Protein AF-A0A969MLU5-F1 (afdb_monomer_lite)

Sequence (235 aa):
MNKIYATLDLNKSVEEFKDNVTKILELTDVENWDGIKIKNKEEEIRNIALILAGQCIAILLYNLSHNKVAINTAKKNTQAWWRAKTKNHGYKNRQILTIGNVELNLTLPYVVERNTKKSKTSKVFNQGFCPFLRWLGMEEGVTPLVWSNIAKYGAISSSFDGARKTLIDWGINISLKRVERLTYCFGKIGISLRESKIFNLSIGNLLPGNTFKNQRVVIAVDGGRKQQILVKREC

Secondary structure (DSSP, 8-state):
-PPEEP---HHHHHHHHHHHHHHHH----GGG--HHHHHHHHHHHHHHHHHHHHHHHHHHHHHHHH-HHHHHHHHHHHGGG--TTEEEEEEEEEEEE-GGGEEEEEEEEEEEE--S----SS-----EE-HHHHHTT-TTSB-HHHHHHHHHHHHHSSSHHHHHHHHHHTT----HHHHHHHHHHHHHHHHHHHHHHHHHHHTT-S---GGGTT-EEEEEEETTTEEEEEEEPP-

Foldseek 3Di:
DDAAEQPLDLVVLVVVLCVQLVVLVDDDPVVPDDPVSVVVSVLSNLLSVQLSVQNVVLNVLQVLQPDPVSLVVLCVVCVVVADPQKDWDAWDWAWAAEWSNYIHIDTATKIFRDDPDPPVDDPPPGRMFGSNCVSQVRRLRYHPVLLVLLLVLCVPPPALVRSQVVSVSRNRHDDSVSSNVSNVVVVVVVVVVVVVVVVCVVVVNDDPDCPQPQWDWDWDDDPPDDTDTDTDHDD

Structure (mmCIF, N/CA/C/O backbone):
data_AF-A0A969MLU5-F1
#
_entry.id   AF-A0A969MLU5-F1
#
loop_
_atom_site.group_PDB
_atom_site.id
_atom_site.type_symbol
_atom_site.label_atom_id
_atom_site.label_alt_id
_atom_site.label_comp_id
_atom_site.label_asym_id
_atom_site.label_entity_id
_atom_site.label_seq_id
_atom_site.pdbx_PDB_ins_code
_atom_site.Cartn_x
_atom_site.Cartn_y
_atom_site.Cartn_z
_atom_site.occupancy
_atom_site.B_iso_or_equiv
_atom_site.auth_seq_id
_atom_site.auth_comp_id
_atom_site.auth_asym_id
_atom_site.auth_atom_id
_atom_site.pdbx_PDB_model_num
ATOM 1 N N . MET A 1 1 ? 0.244 -1.962 18.132 1.00 54.44 1 MET A N 1
ATOM 2 C CA . MET A 1 1 ? -0.881 -1.980 17.172 1.00 54.44 1 MET A CA 1
ATOM 3 C C . MET A 1 1 ? -0.790 -3.259 16.361 1.00 54.44 1 MET A C 1
ATOM 5 O O . MET A 1 1 ? 0.287 -3.547 15.845 1.00 54.44 1 MET A O 1
ATOM 9 N N . ASN A 1 2 ? -1.870 -4.035 16.316 1.00 68.81 2 ASN A N 1
ATOM 10 C CA . ASN A 1 2 ? -1.907 -5.318 15.617 1.00 68.81 2 ASN A CA 1
ATOM 11 C C . ASN A 1 2 ? -1.926 -5.116 14.098 1.00 68.81 2 ASN A C 1
ATOM 13 O O . ASN A 1 2 ? -2.399 -4.096 13.599 1.00 68.81 2 ASN A O 1
ATOM 17 N N . LYS A 1 3 ? -1.376 -6.085 13.365 1.00 82.19 3 LYS A N 1
ATOM 18 C CA . LYS A 1 3 ? -1.451 -6.112 11.902 1.00 82.19 3 LYS A CA 1
ATOM 19 C C . LYS A 1 3 ? -2.893 -6.358 11.472 1.00 82.19 3 LYS A C 1
ATOM 21 O O . LYS A 1 3 ? -3.527 -7.270 11.997 1.00 82.19 3 LYS A O 1
ATOM 26 N N . ILE A 1 4 ? -3.377 -5.572 10.515 1.00 92.94 4 ILE A N 1
ATOM 27 C CA . ILE A 1 4 ? -4.707 -5.741 9.928 1.00 92.94 4 ILE A CA 1
ATOM 28 C C . ILE A 1 4 ? -4.511 -6.428 8.584 1.00 92.94 4 ILE A C 1
ATOM 30 O O . ILE A 1 4 ? -3.832 -5.893 7.712 1.00 92.94 4 ILE A O 1
ATOM 34 N N . TYR A 1 5 ? -5.069 -7.621 8.421 1.00 95.50 5 TYR A N 1
ATOM 35 C CA . TYR A 1 5 ? -4.990 -8.350 7.159 1.00 95.50 5 TYR A CA 1
ATOM 36 C C . TYR A 1 5 ? -6.209 -8.054 6.289 1.00 95.50 5 TYR A C 1
ATOM 38 O O . TYR A 1 5 ? -7.304 -7.792 6.791 1.00 95.50 5 TYR A O 1
ATOM 46 N N . ALA A 1 6 ? -6.011 -8.091 4.974 1.00 95.56 6 ALA A N 1
ATOM 47 C CA . ALA A 1 6 ? -7.107 -7.964 4.029 1.00 95.56 6 ALA A CA 1
ATOM 48 C C . ALA A 1 6 ? -8.094 -9.134 4.191 1.00 95.56 6 ALA A C 1
ATOM 50 O O . ALA A 1 6 ? -7.686 -10.294 4.121 1.00 95.56 6 ALA A O 1
ATOM 51 N N . THR A 1 7 ? -9.377 -8.834 4.385 1.00 94.50 7 THR A N 1
ATOM 52 C CA . THR A 1 7 ? -10.445 -9.844 4.515 1.00 94.50 7 THR A CA 1
ATOM 53 C C . THR A 1 7 ? -10.879 -10.391 3.158 1.00 94.50 7 THR A C 1
ATOM 55 O O . THR A 1 7 ? -11.339 -11.525 3.075 1.00 94.50 7 THR A O 1
ATOM 58 N N . LEU A 1 8 ? -10.702 -9.589 2.099 1.00 95.25 8 LEU A N 1
ATOM 59 C CA . LEU A 1 8 ? -11.149 -9.860 0.728 1.00 95.25 8 LEU A CA 1
ATOM 60 C C . LEU A 1 8 ? -12.670 -10.049 0.583 1.00 95.25 8 LEU A C 1
ATOM 62 O O . LEU A 1 8 ? -13.132 -10.546 -0.440 1.00 95.25 8 LEU A O 1
ATOM 66 N N . ASP A 1 9 ? -13.437 -9.592 1.573 1.00 96.06 9 ASP A N 1
ATOM 67 C CA . ASP A 1 9 ? -14.896 -9.616 1.586 1.00 96.06 9 ASP A CA 1
ATOM 68 C C . ASP A 1 9 ? -15.416 -8.210 1.903 1.00 96.06 9 ASP A C 1
ATOM 70 O O . ASP A 1 9 ? -15.177 -7.659 2.986 1.00 96.06 9 ASP A O 1
ATOM 74 N N . LEU A 1 10 ? -16.095 -7.607 0.925 1.00 95.88 10 LEU A N 1
ATOM 75 C CA . LEU A 1 10 ? -16.615 -6.250 1.055 1.00 95.88 10 LEU A CA 1
ATOM 76 C C . LEU A 1 10 ? -17.746 -6.178 2.082 1.00 95.88 10 LEU A C 1
ATOM 78 O O . LEU A 1 10 ? -17.768 -5.237 2.869 1.00 95.88 10 LEU A O 1
ATOM 82 N N . ASN A 1 11 ? -18.654 -7.155 2.096 1.00 97.06 11 ASN A N 1
ATOM 83 C CA . ASN A 1 11 ? -19.813 -7.134 2.986 1.00 97.06 11 ASN A CA 1
ATOM 84 C C . ASN A 1 11 ? -19.352 -7.231 4.433 1.00 97.06 11 ASN A C 1
ATOM 86 O O . ASN A 1 11 ? -19.694 -6.371 5.240 1.00 97.06 11 ASN A O 1
ATOM 90 N N . LYS A 1 12 ? -18.455 -8.182 4.711 1.00 96.12 12 LYS A N 1
ATOM 91 C CA . LYS A 1 12 ? -17.838 -8.318 6.030 1.00 96.12 12 LYS A CA 1
ATOM 92 C C . LYS A 1 12 ? -17.105 -7.046 6.458 1.00 96.12 12 LYS A C 1
ATOM 94 O O . LYS A 1 12 ? -17.253 -6.599 7.588 1.00 96.12 12 LYS A O 1
ATOM 99 N N . SER A 1 13 ? -16.339 -6.430 5.556 1.00 96.06 13 SER A N 1
ATOM 100 C CA . SER A 1 13 ? -15.609 -5.191 5.870 1.00 96.06 13 SER A CA 1
ATOM 101 C C . SER A 1 13 ? -16.550 -4.018 6.169 1.00 96.06 13 SER A C 1
ATOM 103 O O . SER A 1 13 ? -16.251 -3.185 7.022 1.00 96.06 13 SER A O 1
ATOM 105 N N . VAL A 1 14 ? -17.687 -3.940 5.471 1.00 97.31 14 VAL A N 1
ATOM 106 C CA . VAL A 1 14 ? -18.719 -2.919 5.699 1.00 97.31 14 VAL A CA 1
ATOM 107 C C . VAL A 1 14 ? -19.471 -3.173 7.006 1.00 97.31 14 VAL A C 1
ATOM 109 O O . VAL A 1 14 ? -19.758 -2.215 7.719 1.00 97.31 14 VAL A O 1
ATOM 112 N N . GLU A 1 15 ? -19.774 -4.426 7.337 1.00 97.06 15 GLU A N 1
ATOM 113 C CA . GLU A 1 15 ? -20.364 -4.808 8.626 1.00 97.06 15 GLU A CA 1
ATOM 114 C C . GLU A 1 15 ? -19.424 -4.458 9.784 1.00 97.06 15 GLU A C 1
ATOM 116 O O . GLU A 1 15 ? -19.815 -3.708 10.673 1.00 97.06 15 GLU A O 1
ATOM 121 N N . GLU A 1 16 ? -18.149 -4.857 9.714 1.00 95.19 16 GLU A N 1
ATOM 122 C CA . GLU A 1 16 ? -17.139 -4.495 10.718 1.00 95.19 16 GLU A CA 1
ATOM 123 C C . GLU A 1 16 ? -16.987 -2.971 10.861 1.00 95.19 16 GLU A C 1
ATOM 125 O O . GLU A 1 16 ? -16.833 -2.452 11.969 1.00 95.19 16 GLU A O 1
ATOM 130 N N . PHE A 1 17 ? -17.038 -2.225 9.754 1.00 96.38 17 PHE A N 1
ATOM 131 C CA . PHE A 1 17 ? -17.036 -0.763 9.790 1.00 96.38 17 PHE A CA 1
ATOM 132 C C . PHE A 1 17 ? -18.262 -0.217 10.532 1.00 96.38 17 PHE A C 1
ATOM 134 O O . PHE A 1 17 ? -18.106 0.608 11.434 1.00 96.38 17 PHE A O 1
ATOM 141 N N . LYS A 1 18 ? -19.468 -0.681 10.180 1.00 96.81 18 LYS A N 1
ATOM 142 C CA . LYS A 1 18 ? -20.723 -0.249 10.812 1.00 96.81 18 LYS A CA 1
ATOM 143 C C . LYS A 1 18 ? -20.719 -0.539 12.307 1.00 96.81 18 LYS A C 1
ATOM 145 O O . LYS A 1 18 ? -21.040 0.357 13.084 1.00 96.81 18 LYS A 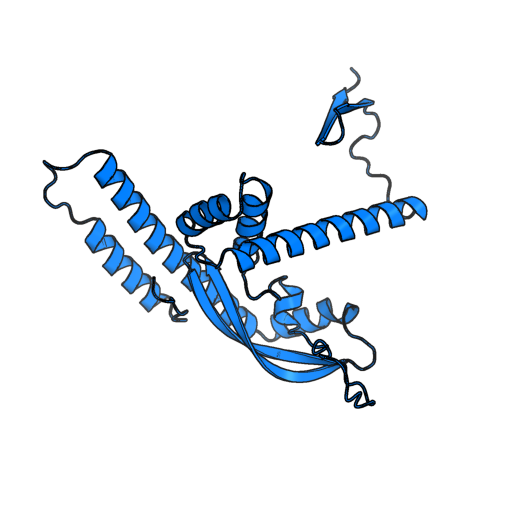O 1
ATOM 150 N N . ASP A 1 19 ? -20.303 -1.733 12.710 1.00 96.00 19 ASP A N 1
ATOM 151 C CA . ASP A 1 19 ? -20.266 -2.135 14.115 1.00 96.00 19 ASP A CA 1
ATOM 152 C C . ASP A 1 19 ? -19.295 -1.273 14.927 1.00 96.00 19 ASP A C 1
ATOM 154 O O . ASP A 1 19 ? -19.613 -0.837 16.034 1.00 96.00 19 ASP A O 1
ATOM 158 N N . ASN A 1 20 ? -18.110 -0.990 14.379 1.00 95.38 20 ASN A N 1
ATOM 159 C CA . ASN A 1 20 ? -17.101 -0.189 15.071 1.00 95.38 20 ASN A CA 1
ATOM 160 C C . ASN A 1 20 ? -17.480 1.295 15.140 1.00 95.38 20 ASN A C 1
ATOM 162 O O . ASN A 1 20 ? -17.290 1.925 16.178 1.00 95.38 20 ASN A O 1
ATOM 166 N N . VAL A 1 21 ? -18.032 1.859 14.061 1.00 94.81 21 VAL A N 1
ATOM 167 C CA . VAL A 1 21 ? -18.444 3.269 14.039 1.00 94.81 21 VAL A CA 1
ATOM 168 C C . VAL A 1 21 ? -19.670 3.501 14.914 1.00 94.81 21 VAL A C 1
ATOM 170 O O . VAL A 1 21 ? -19.688 4.484 15.648 1.00 94.81 21 VAL A O 1
ATOM 173 N N . THR A 1 22 ? -20.658 2.599 14.905 1.00 94.75 22 THR A N 1
ATOM 174 C CA . THR A 1 22 ? -21.861 2.729 15.750 1.00 94.75 22 THR A CA 1
ATOM 175 C C . THR A 1 22 ? -21.485 2.869 17.226 1.00 94.75 22 THR A C 1
ATOM 177 O O . THR A 1 22 ? -21.953 3.799 17.874 1.00 94.75 22 THR A O 1
ATOM 180 N N . LYS A 1 23 ? -20.541 2.055 17.719 1.00 93.81 23 LYS A N 1
ATOM 181 C CA . LYS A 1 23 ? -20.026 2.145 19.099 1.00 93.81 23 LYS A CA 1
ATOM 182 C C . LYS A 1 23 ? -19.403 3.503 19.430 1.00 93.81 23 LYS A C 1
ATOM 184 O O . LYS A 1 23 ? -19.505 3.974 20.555 1.00 93.81 23 LYS A O 1
ATOM 189 N N . ILE A 1 24 ? -18.741 4.147 18.469 1.00 92.88 24 ILE A N 1
ATOM 190 C CA . ILE A 1 24 ? -18.132 5.470 18.685 1.00 92.88 24 ILE A CA 1
ATOM 191 C C . ILE A 1 24 ? -19.182 6.579 18.626 1.00 92.88 24 ILE A C 1
ATOM 193 O O . ILE A 1 24 ? -19.042 7.595 19.310 1.00 92.88 24 ILE A O 1
ATOM 197 N N . LEU A 1 25 ? -20.226 6.399 17.819 1.00 92.31 25 LEU A N 1
ATOM 198 C CA . LEU A 1 25 ? -21.329 7.349 17.701 1.00 92.31 25 LEU A CA 1
ATOM 199 C C . LEU A 1 25 ? -22.288 7.309 18.898 1.00 92.31 25 LEU A C 1
ATOM 201 O O . LEU A 1 25 ? -23.069 8.243 19.063 1.00 92.31 25 LEU A O 1
ATOM 205 N N . GLU A 1 26 ? -22.214 6.286 19.752 1.00 90.69 26 GLU A N 1
ATOM 206 C CA . GLU A 1 26 ? -22.952 6.255 21.012 1.00 90.69 26 GLU A CA 1
ATOM 207 C C . GLU A 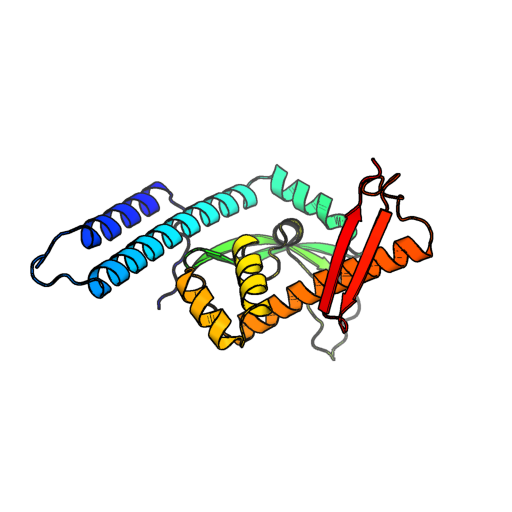1 26 ? -22.588 7.461 21.895 1.00 90.69 26 GLU A C 1
ATOM 209 O O . GLU A 1 26 ? -21.418 7.776 22.164 1.00 90.69 26 GLU A O 1
ATOM 214 N N . LEU A 1 27 ? -23.634 8.167 22.325 1.00 88.75 27 LEU A N 1
ATOM 215 C CA . LEU A 1 27 ? -23.542 9.371 23.137 1.00 88.75 27 LEU A CA 1
ATOM 216 C C . LEU A 1 27 ? -23.665 8.984 24.611 1.00 88.75 27 LEU A C 1
ATOM 218 O O . LEU A 1 27 ? -24.766 8.851 25.138 1.00 88.75 27 LEU A O 1
ATOM 222 N N . THR A 1 28 ? -22.527 8.803 25.274 1.00 85.81 28 THR A N 1
ATOM 223 C CA . THR A 1 28 ? -22.448 8.574 26.722 1.00 85.81 28 THR A CA 1
ATOM 224 C C . THR A 1 28 ? -21.752 9.743 27.418 1.00 85.81 28 THR A C 1
ATOM 226 O O . THR A 1 28 ? -20.796 10.334 26.891 1.00 85.81 28 THR A O 1
ATOM 229 N N . ASP A 1 29 ? -22.265 10.104 28.598 1.00 83.88 29 ASP A N 1
ATOM 230 C CA . ASP A 1 29 ? -21.747 11.163 29.475 1.00 83.88 29 ASP A CA 1
ATOM 231 C C . ASP A 1 29 ? -21.486 12.488 28.745 1.00 83.88 29 ASP A C 1
ATOM 233 O O . ASP A 1 29 ? -20.387 13.046 28.824 1.00 83.88 29 ASP A O 1
ATOM 237 N N . VAL A 1 30 ? -22.481 12.961 27.981 1.00 88.62 30 VAL A N 1
ATOM 238 C CA . VAL A 1 30 ? -22.386 14.165 27.129 1.00 88.62 30 VAL A CA 1
ATOM 239 C C . VAL A 1 30 ? -22.020 15.416 27.931 1.00 88.62 30 VAL A C 1
ATOM 241 O O . VAL A 1 30 ? -21.293 16.271 27.438 1.00 88.62 30 VAL A O 1
ATOM 244 N N . GLU A 1 31 ? -22.434 15.486 29.194 1.00 90.62 31 GLU A N 1
ATOM 245 C CA . GLU A 1 31 ? -22.114 16.588 30.111 1.00 90.62 31 GLU A CA 1
ATOM 246 C C . GLU A 1 31 ? -20.602 16.755 30.355 1.00 90.62 31 GLU A C 1
ATOM 248 O O . GLU A 1 31 ? -20.136 17.859 30.614 1.00 90.62 31 GLU A O 1
ATOM 253 N N . ASN A 1 32 ? -19.821 15.679 30.197 1.00 88.75 32 ASN A N 1
ATOM 254 C CA . ASN A 1 32 ? -18.364 15.669 30.361 1.00 88.75 32 ASN A CA 1
ATOM 255 C C . ASN A 1 32 ? -17.613 15.804 29.026 1.00 88.75 32 ASN A C 1
ATOM 257 O O . ASN A 1 32 ? -16.451 15.401 28.917 1.00 88.75 32 ASN A O 1
ATOM 261 N N . TRP A 1 33 ? -18.280 16.249 27.961 1.00 91.69 33 TRP A N 1
ATOM 262 C CA . TRP A 1 33 ? -17.635 16.423 26.664 1.00 91.69 33 TRP A CA 1
ATOM 263 C C . TRP A 1 33 ? -16.891 17.753 26.594 1.00 91.69 33 TRP A C 1
ATOM 265 O O . TRP A 1 33 ? -17.409 18.805 26.953 1.00 91.69 33 TRP A O 1
ATOM 275 N N . ASP A 1 34 ? -15.679 17.697 26.056 1.00 92.56 34 ASP A N 1
ATOM 276 C CA . ASP A 1 34 ? -14.868 18.854 25.713 1.00 92.56 34 ASP A CA 1
ATOM 277 C C . ASP A 1 34 ? -14.341 18.727 24.272 1.00 92.56 34 ASP A C 1
ATOM 279 O O . ASP A 1 34 ? -14.561 17.727 23.574 1.00 92.56 34 ASP A O 1
ATOM 283 N N . GLY A 1 35 ? -13.626 19.752 23.801 1.00 94.00 35 GLY A N 1
ATOM 284 C CA . GLY A 1 35 ? -13.044 19.739 22.457 1.00 94.00 35 GLY A CA 1
ATOM 285 C C . GLY A 1 35 ? -12.031 18.606 22.239 1.00 94.00 35 GLY A C 1
ATOM 286 O O . GLY A 1 35 ? -11.881 18.125 21.117 1.00 94.00 35 GLY A O 1
ATOM 287 N N . ILE A 1 36 ? -11.364 18.139 23.300 1.00 93.25 36 ILE A N 1
ATOM 288 C CA . ILE A 1 36 ? -10.393 17.040 23.229 1.00 93.25 36 ILE A CA 1
ATOM 289 C C . ILE A 1 36 ? -11.120 15.714 22.985 1.00 93.25 36 ILE A C 1
ATOM 291 O O . ILE A 1 36 ? -10.708 14.936 22.124 1.00 93.25 36 ILE A O 1
ATOM 295 N N . LYS A 1 37 ? -12.229 15.467 23.687 1.00 92.62 37 LYS A N 1
ATOM 296 C CA . LYS A 1 37 ? -13.052 14.264 23.528 1.00 92.62 37 LYS A CA 1
ATOM 297 C C . LYS A 1 37 ? -13.653 14.181 22.125 1.00 92.62 37 LYS A C 1
ATOM 299 O O . LYS A 1 37 ? -13.628 13.105 21.528 1.00 92.62 37 LYS A O 1
ATOM 304 N N . ILE A 1 38 ? -14.120 15.305 21.571 1.00 93.69 38 ILE A N 1
ATOM 305 C CA . ILE A 1 38 ? -14.584 15.374 20.174 1.00 93.69 38 ILE A CA 1
ATOM 306 C C . ILE A 1 38 ? -13.452 15.042 19.206 1.00 93.69 38 ILE A C 1
ATOM 308 O O . ILE A 1 38 ? -13.606 14.138 18.388 1.00 93.69 38 ILE A O 1
ATOM 312 N N . LYS A 1 39 ? -12.297 15.704 19.340 1.00 94.25 39 LYS A N 1
ATOM 313 C CA . LYS A 1 39 ? -11.127 15.445 18.493 1.00 94.25 39 LYS A CA 1
ATOM 314 C C . LYS A 1 39 ? -10.733 13.961 18.502 1.00 94.25 39 LYS A C 1
ATOM 316 O O . LYS A 1 39 ? -10.488 13.384 17.447 1.00 94.25 39 LYS A O 1
ATOM 321 N N . ASN A 1 40 ? -10.698 13.326 19.674 1.00 92.88 40 ASN A N 1
ATOM 322 C CA . ASN A 1 40 ? -10.361 11.904 19.783 1.00 92.88 40 ASN A CA 1
ATOM 323 C C . ASN A 1 40 ? -11.387 11.022 19.050 1.00 92.88 40 ASN A C 1
ATOM 325 O O . ASN A 1 40 ? -10.999 10.119 18.310 1.00 92.88 40 ASN A O 1
ATOM 329 N N . LYS A 1 41 ? -12.690 11.318 19.176 1.00 93.50 41 LYS A N 1
ATOM 330 C CA . LYS A 1 41 ? -13.738 10.618 18.412 1.00 93.50 41 LYS A CA 1
ATOM 331 C C . LYS A 1 41 ? -13.583 10.826 16.900 1.00 93.50 41 LYS A C 1
ATOM 333 O O . LYS A 1 41 ? -13.706 9.861 16.148 1.00 93.50 41 LYS A O 1
ATOM 338 N N . GLU A 1 42 ? -13.279 12.042 16.440 1.00 94.19 42 GLU A N 1
ATOM 339 C CA . GLU A 1 42 ? -13.006 12.325 15.020 1.00 94.19 42 GLU A CA 1
ATOM 340 C C . GLU A 1 42 ? -11.826 11.493 14.494 1.00 94.19 42 GLU A C 1
ATOM 342 O O . GLU A 1 42 ? -11.904 10.906 13.410 1.00 94.19 42 GLU A O 1
ATOM 347 N N . GLU A 1 43 ? -10.742 11.401 15.269 1.00 94.19 43 GLU A N 1
ATOM 348 C CA . GLU A 1 43 ? -9.571 10.592 14.930 1.00 94.19 43 GLU A CA 1
ATO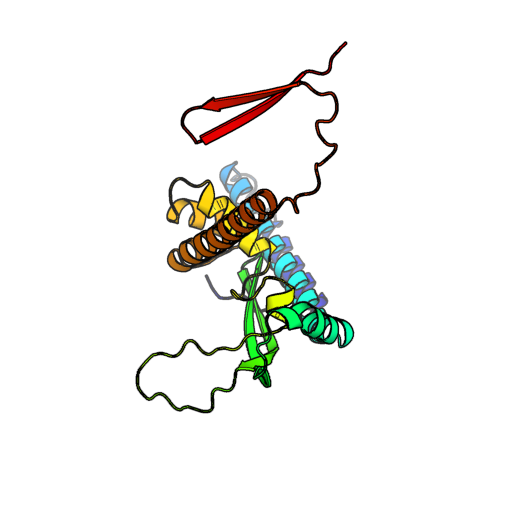M 349 C C . GLU A 1 43 ? -9.901 9.095 14.861 1.00 94.19 43 GLU A C 1
ATOM 351 O O . GLU A 1 43 ? -9.477 8.422 13.917 1.00 94.19 43 GLU A O 1
ATOM 356 N N . GLU A 1 44 ? -10.687 8.569 15.802 1.00 94.00 44 GLU A N 1
ATOM 357 C CA . GLU A 1 44 ? -11.122 7.168 15.802 1.00 94.00 44 GLU A CA 1
ATOM 358 C C . GLU A 1 44 ? -12.025 6.834 14.607 1.00 94.00 44 GLU A C 1
ATOM 360 O O . GLU A 1 44 ? -11.758 5.862 13.891 1.00 94.00 44 GLU A O 1
ATOM 365 N N . ILE A 1 45 ? -13.034 7.669 14.326 1.00 95.44 45 ILE A N 1
ATOM 366 C CA . ILE A 1 45 ? -13.921 7.514 13.160 1.00 95.44 45 ILE A CA 1
ATOM 367 C C . ILE A 1 45 ? -13.093 7.501 11.875 1.00 95.44 45 ILE A C 1
ATOM 369 O O . ILE A 1 45 ? -13.249 6.620 11.023 1.00 95.44 45 ILE A O 1
ATOM 373 N N . ARG A 1 46 ? -12.168 8.455 11.742 1.00 95.50 46 ARG A N 1
ATOM 374 C CA . ARG A 1 46 ? -11.276 8.551 10.587 1.00 95.50 46 ARG A CA 1
ATOM 375 C C . ARG A 1 46 ? -10.398 7.308 10.453 1.00 95.50 46 ARG A C 1
ATOM 377 O O . ARG A 1 46 ? -10.254 6.798 9.344 1.00 95.50 46 ARG A O 1
ATOM 384 N N . ASN A 1 47 ? -9.836 6.792 11.546 1.00 94.44 47 ASN A N 1
ATOM 385 C CA . ASN A 1 47 ? -9.017 5.578 11.525 1.00 94.44 47 ASN A CA 1
ATOM 386 C C . ASN A 1 47 ? -9.813 4.361 11.034 1.00 94.44 47 ASN A C 1
ATOM 388 O O . ASN A 1 47 ? -9.323 3.617 10.183 1.00 94.44 47 ASN A O 1
ATOM 392 N N . ILE A 1 48 ? -11.053 4.192 11.495 1.00 95.75 48 ILE A N 1
ATOM 393 C CA . ILE A 1 48 ? -11.931 3.102 11.046 1.00 95.75 48 ILE A CA 1
ATOM 394 C C . ILE A 1 48 ? -12.303 3.256 9.565 1.00 95.75 48 ILE A C 1
ATOM 396 O O . ILE A 1 48 ? -12.246 2.286 8.806 1.00 95.75 48 ILE A O 1
ATOM 400 N N . ALA A 1 49 ? -12.591 4.479 9.112 1.00 96.50 49 ALA A N 1
ATOM 401 C CA . ALA A 1 49 ? -12.850 4.756 7.700 1.00 96.50 49 ALA A CA 1
ATOM 402 C C . ALA A 1 49 ? -11.635 4.452 6.807 1.00 96.50 49 ALA A C 1
ATOM 404 O O . ALA A 1 49 ? -11.784 3.891 5.719 1.00 96.50 49 ALA A O 1
ATOM 405 N N . LEU A 1 50 ? -10.419 4.766 7.267 1.00 96.56 50 LEU A N 1
ATOM 406 C CA . LEU A 1 50 ? -9.191 4.437 6.541 1.00 96.56 50 LEU A CA 1
ATOM 407 C C . LEU A 1 50 ? -8.967 2.924 6.439 1.00 96.56 50 LEU A C 1
ATOM 409 O O . LEU A 1 50 ? -8.499 2.467 5.397 1.00 96.56 50 LEU A O 1
ATOM 413 N N . ILE A 1 51 ? -9.314 2.147 7.472 1.00 96.75 51 ILE A N 1
ATOM 414 C CA . ILE A 1 51 ? -9.257 0.676 7.420 1.00 96.75 51 ILE A CA 1
ATOM 415 C C . ILE A 1 51 ? -10.200 0.153 6.333 1.00 96.75 51 ILE A C 1
ATOM 417 O O . ILE A 1 51 ? -9.762 -0.621 5.482 1.00 96.75 51 ILE A O 1
ATOM 421 N N . LEU A 1 52 ? -11.457 0.616 6.296 1.00 97.56 52 LEU A N 1
ATOM 422 C CA . LEU A 1 52 ? -12.411 0.229 5.249 1.00 97.56 52 LEU A CA 1
ATOM 423 C C . LEU A 1 52 ? -11.894 0.600 3.850 1.00 97.56 52 LEU A C 1
ATOM 425 O O . LEU A 1 52 ? -11.923 -0.226 2.938 1.00 97.56 52 LEU A O 1
ATOM 429 N N . ALA A 1 53 ? -11.353 1.810 3.679 1.00 97.25 53 ALA A N 1
ATOM 430 C CA . ALA A 1 53 ? -10.737 2.222 2.419 1.00 97.25 53 ALA A CA 1
ATOM 431 C C . ALA A 1 53 ? -9.572 1.294 2.017 1.00 97.25 53 ALA A C 1
ATOM 433 O O . ALA A 1 53 ? -9.458 0.910 0.850 1.00 97.25 53 ALA A O 1
ATOM 434 N N . GLY A 1 54 ? -8.742 0.886 2.982 1.00 97.38 54 GLY A N 1
ATOM 435 C CA . GLY A 1 54 ? -7.688 -0.112 2.803 1.00 97.38 54 GLY A CA 1
ATOM 436 C C . GLY A 1 54 ? -8.217 -1.464 2.328 1.00 97.38 54 GLY A C 1
ATOM 437 O O . GLY A 1 54 ? -7.689 -2.020 1.363 1.00 97.38 54 GLY A O 1
ATOM 438 N N . GLN A 1 55 ? -9.301 -1.961 2.934 1.00 98.00 55 GLN A N 1
ATOM 439 C CA . GLN A 1 55 ? -9.967 -3.204 2.522 1.00 98.00 55 GLN A CA 1
ATOM 440 C C . GLN A 1 55 ? -10.502 -3.118 1.085 1.00 98.00 55 GLN A C 1
ATOM 442 O O . GLN A 1 55 ? -10.240 -4.008 0.275 1.00 98.00 55 GLN A O 1
ATOM 447 N N . CYS A 1 56 ? -11.162 -2.015 0.716 1.00 98.19 56 CYS A N 1
ATOM 448 C CA . CYS A 1 56 ? -11.648 -1.790 -0.650 1.00 98.19 56 CYS A CA 1
ATOM 449 C C . CYS A 1 56 ? -10.508 -1.797 -1.680 1.00 98.19 56 CYS A C 1
ATOM 451 O O . CYS A 1 56 ? -10.608 -2.437 -2.729 1.00 98.19 56 CYS A O 1
ATOM 453 N N . ILE A 1 57 ? -9.393 -1.123 -1.375 1.00 97.75 57 ILE A N 1
ATOM 454 C CA . ILE A 1 57 ? -8.198 -1.130 -2.231 1.00 97.75 57 ILE A CA 1
ATOM 455 C C . ILE A 1 57 ? -7.610 -2.542 -2.314 1.00 97.75 57 ILE A C 1
ATOM 457 O O . ILE A 1 57 ? -7.191 -2.969 -3.391 1.00 97.75 57 ILE A O 1
ATOM 461 N N . ALA A 1 58 ? -7.590 -3.285 -1.208 1.00 97.88 58 ALA A N 1
ATOM 462 C CA . ALA A 1 58 ? -7.083 -4.647 -1.189 1.00 97.88 58 ALA A CA 1
ATOM 463 C C . ALA A 1 58 ? -7.915 -5.583 -2.084 1.00 97.88 58 ALA A C 1
ATOM 465 O O . ALA A 1 58 ? -7.338 -6.334 -2.872 1.00 97.88 58 ALA A O 1
ATOM 466 N N . ILE A 1 59 ? -9.247 -5.477 -2.038 1.00 98.12 59 ILE A N 1
ATOM 467 C CA . ILE A 1 59 ? -10.171 -6.209 -2.919 1.00 98.12 59 ILE A CA 1
ATOM 468 C C . ILE A 1 59 ? -9.942 -5.826 -4.385 1.00 98.12 59 ILE A C 1
ATOM 470 O O . ILE A 1 59 ? -9.805 -6.704 -5.239 1.00 98.12 59 ILE A O 1
ATOM 474 N N . LEU A 1 60 ? -9.829 -4.528 -4.688 1.00 97.81 60 LEU A N 1
ATOM 475 C CA . LEU A 1 60 ? -9.527 -4.051 -6.040 1.00 97.81 60 LEU A CA 1
ATOM 476 C C . LEU A 1 60 ? -8.224 -4.665 -6.571 1.00 97.81 60 LEU A C 1
ATOM 478 O O . LEU A 1 60 ? -8.194 -5.189 -7.685 1.00 97.81 60 LEU A O 1
ATOM 482 N N . LEU A 1 61 ? -7.152 -4.627 -5.777 1.00 97.75 61 LEU A N 1
ATOM 483 C CA . LEU A 1 61 ? -5.854 -5.185 -6.154 1.00 97.75 61 LEU A CA 1
ATOM 484 C C . LEU A 1 61 ? -5.897 -6.705 -6.304 1.00 97.75 61 LEU A C 1
ATOM 486 O O . LEU A 1 61 ? -5.280 -7.243 -7.226 1.00 97.75 61 LEU A O 1
ATOM 490 N N . TYR A 1 62 ? -6.635 -7.393 -5.435 1.00 97.75 62 TYR A N 1
ATOM 491 C CA . TYR A 1 62 ? -6.849 -8.830 -5.532 1.00 97.75 62 TYR A CA 1
ATOM 492 C C . TYR A 1 62 ? -7.553 -9.192 -6.843 1.00 97.75 62 TYR A C 1
ATOM 494 O O . TYR A 1 62 ? -7.023 -9.998 -7.613 1.00 97.75 62 TYR A O 1
ATOM 502 N N . ASN A 1 63 ? -8.661 -8.523 -7.166 1.00 97.06 63 ASN A N 1
ATOM 503 C CA . ASN A 1 63 ? -9.398 -8.727 -8.414 1.00 97.06 63 ASN A CA 1
ATOM 504 C C . ASN A 1 63 ? -8.531 -8.415 -9.639 1.00 97.06 63 ASN A C 1
ATOM 506 O O . ASN A 1 63 ? -8.488 -9.189 -10.597 1.00 97.06 63 ASN A O 1
ATOM 510 N N . LEU A 1 64 ? -7.770 -7.319 -9.589 1.00 96.94 64 LEU A N 1
ATOM 511 C CA . LEU A 1 64 ? -6.852 -6.934 -10.658 1.00 96.94 64 LEU A CA 1
ATOM 512 C C . LEU A 1 64 ? -5.737 -7.974 -10.853 1.00 96.94 64 LEU A C 1
ATOM 514 O O . LEU A 1 64 ? -5.350 -8.249 -11.986 1.00 96.94 64 LEU A O 1
ATOM 518 N N . SER A 1 65 ? -5.245 -8.591 -9.776 1.00 96.12 65 SER A N 1
ATOM 519 C CA . SER A 1 65 ? -4.206 -9.627 -9.850 1.00 96.12 65 SER A CA 1
ATOM 520 C C . SER A 1 65 ? -4.690 -10.960 -10.432 1.00 96.12 65 SER A C 1
ATOM 522 O O . SER A 1 65 ? -3.893 -11.691 -11.019 1.00 96.12 65 SER A O 1
ATOM 524 N N . HIS A 1 66 ? -5.989 -11.256 -10.333 1.00 95.38 66 HIS A N 1
ATOM 525 C CA . HIS A 1 66 ? -6.607 -12.444 -10.936 1.00 95.38 66 HIS A CA 1
ATOM 526 C C . HIS A 1 66 ? -7.115 -12.186 -12.361 1.00 95.38 66 HIS A C 1
ATOM 528 O O . HIS A 1 66 ? -7.412 -13.120 -13.109 1.00 95.38 66 HIS A O 1
ATOM 534 N N . ASN A 1 67 ? -7.177 -10.922 -12.783 1.00 97.31 67 ASN A N 1
ATOM 535 C CA . ASN A 1 67 ? -7.599 -10.557 -14.122 1.00 97.31 67 ASN A CA 1
ATOM 536 C C . ASN A 1 67 ? -6.501 -10.872 -15.160 1.00 97.31 67 ASN A C 1
ATOM 538 O O . ASN A 1 67 ? -5.417 -10.282 -15.166 1.00 97.31 67 ASN A O 1
ATOM 542 N N . LYS A 1 68 ? -6.801 -11.783 -16.098 1.00 95.75 68 LYS A N 1
ATOM 543 C CA . LYS A 1 68 ? -5.860 -12.212 -17.151 1.00 95.75 68 LYS A CA 1
ATOM 544 C C . LYS A 1 68 ? -5.380 -11.056 -18.034 1.00 95.75 68 LYS A C 1
ATOM 546 O O . LYS A 1 68 ? -4.206 -11.027 -18.401 1.00 95.75 68 LYS A O 1
ATOM 551 N N . VAL A 1 69 ? -6.261 -10.107 -18.364 1.00 97.38 69 VAL A N 1
ATOM 552 C CA . VAL A 1 69 ? -5.914 -8.933 -19.180 1.00 97.38 69 VAL A CA 1
ATOM 553 C C . VAL A 1 69 ? -4.910 -8.067 -18.429 1.00 97.38 69 VAL A C 1
ATOM 555 O O . VAL A 1 69 ? -3.867 -7.738 -18.984 1.00 97.38 69 VAL A O 1
ATOM 558 N N . ALA A 1 70 ? -5.157 -7.778 -17.151 1.00 96.25 70 ALA A N 1
ATOM 559 C CA . ALA A 1 70 ? -4.235 -7.001 -16.325 1.00 96.25 70 ALA A CA 1
ATOM 560 C C . ALA A 1 70 ? -2.859 -7.677 -16.199 1.00 96.25 70 ALA A C 1
ATOM 562 O O . ALA A 1 70 ? -1.831 -7.023 -16.376 1.00 96.25 70 ALA A O 1
ATOM 563 N N . ILE A 1 71 ? -2.814 -8.994 -15.973 1.00 95.44 71 ILE A N 1
ATOM 564 C CA . ILE A 1 71 ? -1.553 -9.749 -15.898 1.00 95.44 71 ILE A CA 1
ATOM 565 C C . ILE A 1 71 ? -0.789 -9.725 -17.230 1.00 95.44 71 ILE A C 1
ATOM 567 O O . ILE A 1 71 ? 0.435 -9.560 -17.236 1.00 95.44 71 ILE A O 1
ATOM 571 N N . ASN A 1 72 ? -1.481 -9.861 -18.361 1.00 95.06 72 ASN A N 1
ATOM 572 C CA . ASN A 1 72 ? -0.856 -9.796 -19.682 1.00 95.06 72 ASN A CA 1
ATOM 573 C C . ASN A 1 72 ? -0.354 -8.385 -20.007 1.00 95.06 72 ASN A C 1
ATOM 575 O O . ASN A 1 72 ? 0.778 -8.235 -20.469 1.00 95.06 72 ASN A O 1
ATOM 579 N N . THR A 1 73 ? -1.140 -7.356 -19.692 1.00 96.69 73 THR A N 1
ATOM 580 C CA . THR A 1 73 ? -0.739 -5.949 -19.809 1.00 96.69 73 THR A CA 1
ATOM 581 C C . THR A 1 73 ? 0.489 -5.658 -18.955 1.00 96.69 73 THR A C 1
ATOM 583 O O . THR A 1 73 ? 1.445 -5.064 -19.448 1.00 96.69 73 THR A O 1
ATOM 586 N N . ALA A 1 74 ? 0.530 -6.150 -17.715 1.00 95.88 74 ALA A N 1
ATOM 587 C CA . ALA A 1 74 ? 1.690 -6.002 -16.847 1.00 95.88 74 ALA A CA 1
ATOM 588 C C . ALA A 1 74 ? 2.945 -6.661 -17.434 1.00 95.88 74 ALA A C 1
ATOM 590 O O . ALA A 1 74 ? 4.029 -6.080 -17.397 1.00 95.88 74 ALA A O 1
ATOM 591 N N . LYS A 1 75 ? 2.824 -7.862 -18.017 1.00 93.94 75 LYS A N 1
ATOM 592 C CA . LYS A 1 75 ? 3.943 -8.512 -18.715 1.00 93.94 75 LYS A CA 1
ATOM 593 C C . LYS A 1 75 ? 4.406 -7.679 -19.907 1.00 93.94 75 LYS A C 1
ATOM 595 O O . LYS A 1 75 ? 5.591 -7.383 -19.977 1.00 93.94 75 LYS A O 1
ATOM 600 N N . LYS A 1 76 ? 3.489 -7.259 -20.786 1.00 94.56 76 LYS A N 1
ATOM 601 C CA . LYS A 1 76 ? 3.792 -6.453 -21.981 1.00 94.56 76 LYS A CA 1
ATOM 602 C C . LYS A 1 76 ? 4.489 -5.145 -21.615 1.00 94.56 76 LYS A C 1
ATOM 604 O O . LYS A 1 76 ? 5.589 -4.886 -22.086 1.00 94.56 76 LYS A O 1
ATOM 609 N N . ASN A 1 77 ? 3.890 -4.369 -20.715 1.00 94.00 77 ASN A N 1
ATOM 610 C CA . ASN A 1 77 ? 4.431 -3.079 -20.297 1.00 94.00 77 ASN A CA 1
ATOM 611 C C . ASN A 1 77 ? 5.761 -3.217 -19.570 1.00 94.00 77 ASN A C 1
ATOM 613 O O . ASN A 1 77 ? 6.516 -2.254 -19.531 1.00 94.00 77 ASN A O 1
ATOM 617 N N . THR A 1 78 ? 6.061 -4.399 -19.017 1.00 93.25 78 THR A N 1
ATOM 618 C CA . THR A 1 78 ? 7.336 -4.622 -18.349 1.00 93.25 78 THR A CA 1
ATOM 619 C C . THR A 1 78 ? 8.440 -5.201 -19.209 1.00 93.25 78 THR A C 1
ATOM 621 O O . THR A 1 78 ? 9.566 -5.239 -18.725 1.00 93.25 78 THR A O 1
ATOM 624 N N . GLN A 1 79 ? 8.179 -5.571 -20.467 1.00 87.88 79 GLN A N 1
ATOM 625 C CA . GLN A 1 79 ? 9.167 -6.205 -21.351 1.00 87.88 79 GLN A CA 1
ATOM 626 C C . GLN A 1 79 ? 10.461 -5.399 -21.507 1.00 87.88 79 GLN A C 1
ATOM 628 O O . GLN A 1 79 ? 11.529 -5.996 -21.569 1.00 87.88 79 GLN A O 1
ATOM 633 N N . ALA A 1 80 ? 10.397 -4.065 -21.486 1.00 87.06 80 ALA A N 1
ATOM 634 C CA . ALA A 1 80 ? 11.585 -3.208 -21.562 1.00 87.06 80 ALA A CA 1
ATOM 635 C C . ALA A 1 80 ? 12.580 -3.423 -20.400 1.00 87.06 80 ALA A C 1
ATOM 637 O O . ALA A 1 80 ? 13.768 -3.152 -20.542 1.00 87.06 80 ALA A O 1
ATOM 638 N N . TRP A 1 81 ? 12.117 -3.935 -19.253 1.00 85.06 81 TRP A N 1
ATOM 639 C CA . TRP A 1 81 ? 12.973 -4.293 -18.114 1.00 85.06 81 TRP A CA 1
ATOM 640 C C . TRP A 1 81 ? 13.434 -5.757 -18.138 1.00 85.06 81 TRP A C 1
ATOM 642 O O . TRP A 1 81 ? 14.153 -6.184 -17.233 1.00 85.06 81 TRP A O 1
ATOM 652 N N . TRP A 1 82 ? 13.012 -6.547 -19.128 1.00 86.25 82 TRP A N 1
ATOM 653 C CA . TRP A 1 82 ? 13.417 -7.942 -19.264 1.00 86.25 82 TRP A CA 1
ATOM 654 C C . TRP A 1 82 ? 14.738 -7.977 -20.020 1.00 86.25 82 TRP A C 1
ATOM 656 O O . TRP A 1 82 ? 14.897 -7.371 -21.076 1.00 86.25 82 TRP A O 1
ATOM 666 N N . ARG A 1 83 ? 15.702 -8.717 -19.482 1.00 83.25 83 ARG A N 1
ATOM 667 C CA . ARG A 1 83 ? 16.946 -9.015 -20.190 1.00 83.25 83 ARG A CA 1
ATOM 668 C C . ARG A 1 83 ? 16.726 -10.236 -21.078 1.00 83.25 83 ARG A C 1
ATOM 670 O O . ARG A 1 83 ? 15.808 -11.020 -20.847 1.00 83.25 83 ARG A O 1
ATOM 677 N N . ALA A 1 84 ? 17.612 -10.456 -22.049 1.00 79.88 84 ALA A N 1
ATOM 678 C CA . ALA A 1 84 ? 17.494 -11.563 -23.009 1.00 79.88 84 ALA A CA 1
ATOM 679 C C . ALA A 1 84 ? 17.338 -12.954 -22.351 1.00 79.88 84 ALA A C 1
ATOM 681 O O . ALA A 1 84 ? 16.748 -13.861 -22.930 1.00 79.88 84 ALA A O 1
ATOM 682 N N . LYS A 1 85 ? 17.850 -13.133 -21.123 1.00 81.94 85 LYS A N 1
ATOM 683 C CA . LYS A 1 85 ? 17.775 -14.388 -20.353 1.00 81.94 85 LYS A CA 1
ATOM 684 C C . LYS A 1 85 ? 16.714 -14.384 -19.246 1.00 81.94 85 LYS A C 1
ATOM 686 O O . LYS A 1 85 ? 16.674 -15.316 -18.438 1.00 81.94 85 LYS A O 1
ATOM 691 N N . THR A 1 86 ? 15.867 -13.359 -19.174 1.00 84.69 86 THR A N 1
ATOM 692 C CA . THR A 1 86 ? 14.757 -13.302 -18.219 1.00 84.69 86 THR A CA 1
ATOM 693 C C . THR A 1 86 ? 13.684 -14.308 -18.619 1.00 84.69 86 THR A C 1
ATOM 695 O O . THR A 1 86 ? 13.189 -14.301 -19.743 1.00 84.69 86 THR A O 1
ATOM 698 N N . LYS A 1 87 ? 13.326 -15.201 -17.694 1.00 84.81 87 LYS A N 1
ATOM 699 C CA . LYS A 1 87 ? 12.293 -16.222 -17.901 1.00 84.81 87 LYS A CA 1
ATOM 700 C C . LYS A 1 87 ? 11.298 -16.221 -16.747 1.00 84.81 87 LYS A C 1
ATOM 702 O O . LYS A 1 87 ? 11.624 -15.820 -15.628 1.00 84.81 87 LYS A O 1
ATOM 707 N N . ASN A 1 88 ? 10.095 -16.723 -17.018 1.00 86.50 88 ASN A N 1
ATOM 708 C CA . ASN A 1 88 ? 9.107 -16.992 -15.977 1.00 86.50 88 ASN A CA 1
ATOM 709 C C . ASN A 1 88 ? 9.680 -17.992 -14.960 1.00 86.50 88 ASN A C 1
ATOM 711 O O . ASN A 1 88 ? 10.278 -19.006 -15.327 1.00 86.50 88 ASN A O 1
ATOM 715 N N . HIS A 1 89 ? 9.479 -17.702 -13.681 1.00 88.81 89 HIS A N 1
ATOM 716 C CA . HIS A 1 89 ? 9.937 -18.499 -12.551 1.00 88.81 89 HIS A CA 1
ATOM 717 C C . HIS A 1 89 ? 8.789 -18.731 -11.560 1.00 88.81 89 HIS A C 1
ATOM 719 O O . HIS A 1 89 ? 8.904 -18.466 -10.367 1.00 88.81 89 HIS A O 1
ATOM 725 N N . GLY A 1 90 ? 7.660 -19.206 -12.090 1.00 90.44 90 GLY A N 1
ATOM 726 C CA . GLY A 1 90 ? 6.477 -19.535 -11.301 1.00 90.44 90 GLY A CA 1
ATOM 727 C C . GLY A 1 90 ? 5.832 -18.315 -10.647 1.00 90.44 90 GLY A C 1
ATOM 728 O O . GLY A 1 90 ? 5.732 -17.245 -11.256 1.00 90.44 90 GLY A O 1
ATOM 729 N N . TYR A 1 91 ? 5.381 -18.506 -9.409 1.00 93.00 91 TYR A N 1
ATOM 730 C CA . TYR A 1 91 ? 4.671 -17.512 -8.615 1.00 93.00 91 TYR A CA 1
ATOM 731 C C . TYR A 1 91 ? 5.424 -17.207 -7.323 1.00 93.00 91 TYR A C 1
ATOM 733 O O . TYR A 1 91 ? 6.173 -18.037 -6.809 1.00 93.00 91 TYR A O 1
ATOM 741 N N . LYS A 1 92 ? 5.222 -16.003 -6.791 1.00 93.38 92 LYS A N 1
ATOM 742 C CA . LYS A 1 92 ? 5.823 -15.564 -5.538 1.00 93.38 92 LYS A CA 1
ATOM 743 C C . LYS A 1 92 ? 4.822 -14.786 -4.704 1.00 93.38 92 LYS A C 1
ATOM 745 O O . LYS A 1 92 ? 4.153 -13.889 -5.216 1.00 93.38 92 LYS A O 1
ATOM 750 N N . ASN A 1 93 ? 4.793 -15.092 -3.412 1.00 94.69 93 ASN A N 1
ATOM 751 C CA . ASN A 1 93 ? 3.959 -14.378 -2.456 1.00 94.69 93 ASN A CA 1
ATOM 752 C C . ASN A 1 93 ? 4.577 -13.012 -2.152 1.00 94.69 93 ASN A C 1
ATOM 754 O O . ASN A 1 93 ? 5.788 -12.882 -1.918 1.00 94.69 93 ASN A O 1
ATOM 758 N N . ARG A 1 94 ? 3.740 -11.981 -2.191 1.00 95.19 94 ARG A N 1
ATOM 759 C CA . ARG A 1 94 ? 4.109 -10.586 -1.981 1.00 95.19 94 ARG A CA 1
ATOM 760 C C . ARG A 1 94 ? 3.117 -9.933 -1.044 1.00 95.19 94 ARG A C 1
ATOM 762 O O . ARG A 1 94 ? 1.921 -9.962 -1.299 1.00 95.19 94 ARG A O 1
ATOM 769 N N . GLN A 1 95 ? 3.652 -9.321 0.002 1.00 96.25 95 GLN A N 1
ATOM 770 C CA . GLN A 1 95 ? 2.884 -8.501 0.918 1.00 96.25 95 GLN A CA 1
ATOM 771 C C . GLN A 1 95 ? 2.881 -7.050 0.435 1.00 96.25 95 GLN A C 1
ATOM 773 O O . GLN A 1 95 ? 3.929 -6.511 0.067 1.00 96.25 95 GLN A O 1
ATOM 778 N N . ILE A 1 96 ? 1.705 -6.433 0.441 1.00 97.25 96 ILE A N 1
ATOM 779 C CA . ILE A 1 96 ? 1.464 -5.071 -0.024 1.00 97.25 96 ILE A CA 1
ATOM 780 C C . ILE A 1 96 ? 0.703 -4.328 1.067 1.00 97.25 96 ILE A C 1
ATOM 782 O O . ILE A 1 96 ? -0.350 -4.778 1.509 1.00 97.25 96 ILE A O 1
ATOM 786 N N . LEU A 1 97 ? 1.236 -3.186 1.489 1.00 97.50 97 LEU A N 1
ATOM 787 C CA . LEU A 1 97 ? 0.592 -2.310 2.459 1.00 97.50 97 LEU A CA 1
ATOM 788 C C . LEU A 1 97 ? -0.278 -1.266 1.749 1.00 97.50 97 LEU A C 1
ATOM 790 O O . LEU A 1 97 ? 0.192 -0.535 0.866 1.00 97.50 97 LEU A O 1
ATOM 794 N N . THR A 1 98 ? -1.534 -1.184 2.167 1.00 96.81 98 THR A N 1
ATOM 795 C CA . THR A 1 98 ? -2.503 -0.178 1.722 1.00 96.81 98 THR A CA 1
ATOM 796 C C . THR A 1 98 ? -2.738 0.869 2.826 1.00 96.81 98 THR A C 1
ATOM 798 O O . THR A 1 98 ? -2.087 0.839 3.873 1.00 96.81 98 THR A O 1
ATOM 801 N N . ILE A 1 99 ? -3.609 1.848 2.567 1.00 95.44 99 ILE A N 1
ATOM 802 C CA . ILE A 1 99 ? -4.025 2.834 3.575 1.00 95.44 99 ILE A CA 1
ATOM 803 C C . ILE A 1 99 ? -4.783 2.142 4.726 1.00 95.44 99 ILE A C 1
ATOM 805 O O . ILE A 1 99 ? -5.265 1.025 4.559 1.00 95.44 99 ILE A O 1
ATOM 809 N N . GLY A 1 100 ? -4.856 2.764 5.906 1.00 94.94 100 GLY A N 1
ATOM 810 C CA . GLY A 1 100 ? -5.493 2.138 7.074 1.00 94.94 100 GLY A CA 1
ATOM 811 C C . GLY A 1 100 ? -4.725 0.925 7.608 1.00 94.94 100 GLY A C 1
ATOM 812 O O . GLY A 1 100 ? -5.281 0.090 8.311 1.00 94.94 100 GLY A O 1
ATOM 813 N N . ASN A 1 101 ? -3.442 0.818 7.258 1.00 95.88 101 ASN A N 1
ATOM 814 C CA . ASN A 1 101 ? -2.526 -0.229 7.686 1.00 95.88 101 ASN A CA 1
ATOM 815 C C . ASN A 1 101 ? -2.982 -1.660 7.331 1.00 95.88 101 ASN A C 1
ATOM 817 O O . ASN A 1 101 ? -2.616 -2.614 8.020 1.00 95.88 101 ASN A O 1
ATOM 821 N N . VAL A 1 102 ? -3.767 -1.810 6.255 1.00 96.94 102 VAL A N 1
ATOM 822 C CA . VAL A 1 102 ? -4.251 -3.111 5.775 1.00 96.94 102 VAL A CA 1
ATOM 823 C C . VAL A 1 102 ? -3.186 -3.777 4.897 1.00 96.94 102 VAL A C 1
ATOM 825 O O . VAL A 1 102 ? -2.773 -3.231 3.866 1.00 96.94 102 VAL A O 1
ATOM 828 N N . GLU A 1 103 ? -2.743 -4.965 5.308 1.00 96.88 103 GLU A N 1
ATOM 829 C CA . GLU A 1 103 ? -1.775 -5.817 4.618 1.00 96.88 103 GLU A CA 1
ATOM 830 C C . GLU A 1 103 ? -2.490 -6.828 3.706 1.00 96.88 103 GLU A C 1
ATOM 832 O O . GLU A 1 103 ? -3.235 -7.699 4.158 1.00 96.88 103 GLU A O 1
ATOM 837 N N . LEU A 1 104 ? -2.205 -6.753 2.408 1.00 97.00 104 LEU A N 1
ATOM 838 C CA . LEU A 1 104 ? -2.675 -7.690 1.392 1.00 97.00 104 LEU A CA 1
ATOM 839 C C . LEU A 1 104 ? -1.543 -8.637 0.986 1.00 97.00 104 LEU A C 1
ATOM 841 O O . LEU A 1 104 ? -0.464 -8.187 0.598 1.00 97.00 104 LEU A O 1
ATOM 845 N N . ASN A 1 105 ? -1.802 -9.943 0.996 1.00 97.06 105 ASN A N 1
ATOM 846 C CA . ASN A 1 105 ? -0.888 -10.944 0.450 1.00 97.06 105 ASN A CA 1
ATOM 847 C C . ASN A 1 105 ? -1.377 -11.401 -0.928 1.00 97.06 105 ASN A C 1
ATOM 849 O O . ASN A 1 105 ? -2.476 -11.932 -1.050 1.00 97.06 105 ASN A O 1
ATOM 853 N N . LEU A 1 106 ? -0.549 -11.220 -1.959 1.00 96.31 106 LEU A N 1
ATOM 854 C CA . LEU A 1 106 ? -0.828 -11.671 -3.323 1.00 96.31 106 LEU A CA 1
ATOM 855 C C . LEU A 1 106 ? 0.182 -12.716 -3.784 1.00 96.31 106 LEU A C 1
ATOM 857 O O . LEU A 1 106 ? 1.391 -12.552 -3.604 1.00 96.31 106 LEU A O 1
ATOM 861 N N . THR A 1 107 ? -0.312 -13.742 -4.468 1.00 96.00 107 THR A N 1
ATOM 862 C CA . THR A 1 107 ? 0.501 -14.744 -5.162 1.00 96.00 107 THR A CA 1
ATOM 863 C C . THR A 1 107 ? 0.628 -14.337 -6.625 1.00 96.00 107 THR A C 1
ATOM 865 O O . THR A 1 107 ? -0.310 -14.482 -7.402 1.00 96.00 107 THR A O 1
ATOM 868 N N . LEU A 1 108 ? 1.778 -13.782 -7.014 1.00 95.44 108 LEU A N 1
ATOM 869 C CA . LEU A 1 108 ? 1.940 -13.128 -8.318 1.00 95.44 108 LEU A CA 1
ATOM 870 C C . LEU A 1 108 ? 2.957 -13.845 -9.205 1.00 95.44 108 LEU A C 1
ATOM 872 O O . LEU A 1 108 ? 3.963 -14.333 -8.683 1.00 95.44 108 LEU A O 1
ATOM 876 N N . PRO A 1 109 ? 2.771 -13.846 -10.541 1.00 94.06 109 PRO A N 1
ATOM 877 C CA . PRO A 1 109 ? 3.794 -14.311 -11.466 1.00 94.06 109 PRO A CA 1
ATOM 878 C C . PRO A 1 109 ? 5.129 -13.611 -11.210 1.00 94.06 109 PRO A C 1
ATOM 880 O O . PRO A 1 109 ? 5.190 -12.394 -11.001 1.00 94.06 109 PRO A O 1
ATOM 883 N N . TYR A 1 110 ? 6.205 -14.386 -11.241 1.00 93.75 110 TYR A N 1
ATOM 884 C CA . TYR A 1 110 ? 7.552 -13.917 -10.957 1.00 93.75 110 TYR A CA 1
ATOM 885 C C . TYR A 1 110 ? 8.474 -14.255 -12.123 1.00 93.75 110 TYR A C 1
ATOM 887 O O . TYR A 1 110 ? 8.398 -15.344 -12.693 1.00 93.75 110 TYR A O 1
ATOM 895 N N . VAL A 1 111 ? 9.340 -13.317 -12.493 1.00 91.88 111 VAL A N 1
ATOM 896 C CA . VAL A 1 111 ? 10.332 -13.503 -13.557 1.00 91.88 111 VAL A CA 1
ATOM 897 C C . VAL A 1 111 ? 11.724 -13.354 -12.978 1.00 91.88 111 VAL A C 1
ATOM 899 O O . VAL A 1 111 ? 11.921 -12.560 -12.063 1.00 91.88 111 VAL A O 1
ATOM 902 N N . VAL A 1 112 ? 12.681 -14.131 -13.480 1.00 89.31 112 VAL A N 1
ATOM 903 C CA . VAL A 1 112 ? 14.076 -14.126 -13.018 1.00 89.31 112 VAL A CA 1
ATOM 904 C C . VAL A 1 112 ? 15.009 -14.194 -14.216 1.00 89.31 112 VAL A C 1
ATOM 906 O O . VAL A 1 112 ? 14.778 -14.958 -15.155 1.00 89.31 112 VAL A O 1
ATOM 909 N N . GLU A 1 113 ? 16.088 -13.423 -14.174 1.00 83.81 113 GLU A N 1
ATOM 910 C CA . GLU A 1 113 ? 17.228 -13.606 -15.062 1.00 83.81 113 GLU A CA 1
ATOM 911 C C . GLU A 1 113 ? 18.051 -14.824 -14.625 1.00 83.81 113 GLU A C 1
ATOM 913 O O . GLU A 1 113 ? 18.605 -14.868 -13.525 1.00 83.81 113 GLU A O 1
ATOM 918 N N . ARG A 1 114 ? 18.129 -15.846 -15.484 1.00 69.50 114 ARG A N 1
ATOM 919 C CA . ARG A 1 114 ? 18.968 -17.020 -15.217 1.00 69.50 114 ARG A CA 1
ATOM 920 C C . ARG A 1 114 ? 20.380 -16.782 -15.740 1.00 69.50 114 ARG A C 1
ATOM 922 O O . ARG A 1 114 ? 20.614 -16.844 -16.947 1.00 69.50 114 ARG A O 1
ATOM 929 N N . ASN A 1 115 ? 21.329 -16.601 -14.826 1.00 63.28 115 ASN A N 1
ATOM 930 C CA . ASN A 1 115 ? 22.752 -16.674 -15.145 1.00 63.28 115 ASN A CA 1
ATOM 931 C C . ASN A 1 115 ? 23.252 -18.118 -15.028 1.00 63.28 115 ASN A C 1
ATOM 933 O O . ASN A 1 115 ? 23.005 -18.800 -14.038 1.00 63.28 115 ASN A O 1
ATOM 937 N N . THR A 1 116 ? 23.968 -18.585 -16.051 1.00 54.16 116 THR A N 1
ATOM 938 C CA . THR A 1 116 ? 24.534 -19.944 -16.126 1.00 54.16 116 THR A CA 1
ATOM 939 C C . THR A 1 116 ? 25.774 -20.133 -15.248 1.00 54.16 116 THR A C 1
ATOM 941 O O . THR A 1 116 ? 26.178 -21.266 -15.002 1.00 54.16 116 THR A O 1
ATOM 944 N N . LYS A 1 117 ? 26.378 -19.053 -14.734 1.00 51.88 117 LYS A N 1
ATOM 945 C CA . LYS A 1 117 ? 27.570 -19.112 -13.877 1.00 51.88 117 LYS A CA 1
ATOM 946 C C . LYS A 1 117 ? 27.175 -19.029 -12.398 1.00 51.88 117 LYS A C 1
ATOM 948 O O . LYS A 1 117 ? 26.780 -17.972 -11.917 1.00 51.88 117 LYS A O 1
ATOM 953 N N . LYS A 1 118 ? 27.311 -20.146 -11.671 1.00 47.41 118 LYS A N 1
ATOM 954 C CA . LYS A 1 118 ? 27.275 -20.197 -10.197 1.00 47.41 118 LYS A CA 1
ATOM 955 C C . LYS A 1 118 ? 28.500 -19.450 -9.641 1.00 47.41 118 LYS A C 1
ATOM 957 O O . LYS A 1 118 ? 29.527 -20.075 -9.397 1.00 47.41 118 LYS A O 1
ATOM 962 N N . SER A 1 119 ? 28.435 -18.132 -9.445 1.00 46.91 119 SER A N 1
ATOM 963 C CA . SER A 1 119 ? 29.476 -17.435 -8.674 1.00 46.91 119 SER A CA 1
ATOM 964 C C . SER A 1 119 ? 29.210 -17.639 -7.182 1.00 46.91 119 SER A C 1
ATOM 966 O O . SER A 1 119 ? 28.223 -17.136 -6.649 1.00 46.91 119 SER A O 1
ATOM 968 N N . LYS A 1 120 ? 30.084 -18.400 -6.517 1.00 46.38 120 LYS A N 1
ATOM 969 C CA . LYS A 1 120 ? 29.991 -18.791 -5.100 1.00 46.38 120 LYS A CA 1
ATOM 970 C C . LYS A 1 120 ? 30.257 -17.660 -4.090 1.00 46.38 120 LYS A C 1
ATOM 972 O O . LYS A 1 120 ? 30.228 -17.918 -2.895 1.00 46.38 120 LYS A O 1
ATOM 977 N N . THR A 1 121 ? 30.485 -16.421 -4.513 1.00 42.91 121 THR A N 1
ATOM 978 C CA . THR A 1 121 ? 30.968 -15.359 -3.614 1.00 42.91 121 THR A CA 1
ATOM 979 C C . THR A 1 121 ? 30.424 -13.989 -4.009 1.00 42.91 121 THR A C 1
ATOM 981 O O . THR A 1 121 ? 31.081 -13.176 -4.643 1.00 42.91 121 THR A O 1
ATOM 984 N N . SER A 1 122 ? 29.164 -13.740 -3.676 1.00 40.56 122 SER A N 1
ATOM 985 C CA . SER A 1 122 ? 28.603 -12.424 -3.336 1.00 40.56 122 SER A CA 1
ATOM 986 C C . SER A 1 122 ? 27.107 -12.621 -3.130 1.00 40.56 122 SER A C 1
ATOM 988 O O . SER A 1 122 ? 26.500 -13.524 -3.703 1.00 40.56 122 SER A O 1
ATOM 990 N N . LYS A 1 123 ? 26.495 -11.811 -2.273 1.00 40.66 123 LYS A N 1
ATOM 991 C CA . LYS A 1 123 ? 25.046 -11.768 -2.056 1.00 40.66 123 LYS A CA 1
ATOM 992 C C . LYS A 1 123 ? 24.405 -11.251 -3.355 1.00 40.66 123 LYS A C 1
ATOM 994 O O . LYS A 1 123 ? 24.127 -10.063 -3.480 1.00 40.66 123 LYS A O 1
ATOM 999 N N . VAL A 1 124 ? 24.279 -12.112 -4.368 1.00 43.81 124 VAL A N 1
ATOM 1000 C CA . VAL A 1 124 ? 23.729 -11.754 -5.678 1.00 43.81 124 VAL A CA 1
ATOM 1001 C C . VAL A 1 124 ? 22.300 -11.298 -5.425 1.00 43.81 124 VAL A C 1
ATOM 1003 O O . VAL A 1 124 ? 21.449 -12.096 -5.036 1.00 43.81 124 VAL A O 1
ATOM 1006 N N . PHE A 1 125 ? 22.050 -9.996 -5.575 1.00 40.94 125 PHE A N 1
ATOM 1007 C CA . PHE A 1 125 ? 20.706 -9.436 -5.595 1.00 40.94 125 PHE A CA 1
ATOM 1008 C C . PHE A 1 125 ? 19.893 -10.255 -6.596 1.00 40.94 125 PHE A C 1
ATOM 1010 O O . PHE A 1 125 ? 20.131 -10.174 -7.797 1.00 40.94 125 PHE A O 1
ATOM 1017 N N . ASN A 1 126 ? 18.999 -11.100 -6.084 1.00 48.12 126 ASN A N 1
ATOM 1018 C CA . ASN A 1 126 ? 18.108 -11.954 -6.856 1.00 48.12 126 ASN A CA 1
ATOM 1019 C C . ASN A 1 126 ? 17.472 -11.140 -7.996 1.00 48.12 126 ASN A C 1
ATOM 1021 O O . ASN A 1 126 ? 16.591 -10.320 -7.745 1.00 48.12 126 ASN A O 1
ATOM 1025 N N . GLN A 1 127 ? 17.939 -11.362 -9.231 1.00 69.25 127 GLN A N 1
ATOM 1026 C CA . GLN A 1 127 ? 17.607 -10.612 -10.451 1.00 69.25 127 GLN A CA 1
ATOM 1027 C C . GLN A 1 127 ? 16.213 -10.977 -10.975 1.00 69.25 127 GLN A C 1
ATOM 1029 O O . GLN A 1 127 ? 16.048 -11.448 -12.100 1.00 69.25 127 GLN A O 1
ATOM 1034 N N . GLY A 1 128 ? 15.195 -10.834 -10.133 1.00 85.25 128 GLY A N 1
ATOM 1035 C CA . GLY A 1 128 ? 13.824 -11.108 -10.512 1.00 85.25 128 GLY A CA 1
ATOM 1036 C C . GLY A 1 128 ? 12.835 -10.139 -9.899 1.00 85.25 128 GLY A C 1
ATOM 1037 O O . GLY A 1 128 ? 13.070 -9.565 -8.838 1.00 85.25 128 GLY A O 1
ATOM 1038 N N . PHE A 1 129 ? 11.705 -9.970 -10.571 1.00 92.00 129 PHE A N 1
ATOM 1039 C CA . PHE A 1 129 ? 10.642 -9.073 -10.142 1.00 92.00 129 PHE A CA 1
ATOM 1040 C C . PHE A 1 129 ? 9.271 -9.654 -10.484 1.00 92.00 129 PHE A C 1
ATOM 1042 O O . PHE A 1 129 ? 9.146 -10.627 -11.228 1.00 92.00 129 PHE A O 1
ATOM 1049 N N . CYS A 1 130 ? 8.228 -9.080 -9.888 1.00 94.75 130 CYS A N 1
ATOM 1050 C CA . CYS A 1 130 ? 6.844 -9.396 -10.225 1.00 94.75 130 CYS A CA 1
ATOM 1051 C C . CYS A 1 130 ? 6.368 -8.373 -11.266 1.00 94.75 130 CYS A C 1
ATOM 1053 O O . CYS A 1 130 ? 6.217 -7.207 -10.893 1.00 94.75 130 CYS A O 1
ATOM 1055 N N . PRO A 1 131 ? 6.106 -8.762 -12.533 1.00 95.56 131 PRO A N 1
ATOM 1056 C CA . PRO A 1 131 ? 5.655 -7.835 -13.574 1.00 95.56 131 PRO A CA 1
ATOM 1057 C C . PRO A 1 131 ? 4.460 -6.978 -13.153 1.00 95.56 131 PRO A C 1
ATOM 1059 O O . PRO A 1 131 ? 4.453 -5.775 -13.382 1.00 95.56 131 PRO A O 1
ATOM 1062 N N . PHE A 1 132 ? 3.490 -7.583 -12.463 1.00 96.81 132 PHE A N 1
ATOM 1063 C CA . PHE A 1 132 ? 2.304 -6.898 -11.948 1.00 96.81 132 PHE A CA 1
ATOM 1064 C C . PHE A 1 132 ? 2.642 -5.736 -11.004 1.00 96.81 132 PHE A C 1
ATOM 1066 O O . PHE A 1 132 ? 2.159 -4.624 -11.195 1.00 96.81 132 PHE A O 1
ATOM 1073 N N . LEU A 1 133 ? 3.524 -5.964 -10.024 1.00 96.25 133 LEU A N 1
ATOM 1074 C CA . LEU A 1 133 ? 3.930 -4.916 -9.084 1.00 96.25 133 LEU A CA 1
ATOM 1075 C C . LEU A 1 133 ? 4.793 -3.855 -9.754 1.00 96.25 133 LEU A C 1
ATOM 1077 O O . LEU A 1 133 ? 4.640 -2.680 -9.447 1.00 96.25 133 LEU A O 1
ATOM 1081 N N . ARG A 1 134 ? 5.673 -4.252 -10.679 1.00 94.88 134 ARG A N 1
ATOM 1082 C CA . ARG A 1 134 ? 6.517 -3.307 -11.416 1.00 94.88 134 ARG A CA 1
ATOM 1083 C C . ARG A 1 134 ? 5.698 -2.369 -12.283 1.00 94.88 134 ARG A C 1
ATOM 1085 O O . ARG A 1 134 ? 5.921 -1.166 -12.248 1.00 94.88 134 ARG A O 1
ATOM 1092 N N . TRP A 1 135 ? 4.730 -2.917 -13.012 1.00 95.69 135 TRP A N 1
ATOM 1093 C CA . TRP A 1 135 ? 3.829 -2.142 -13.857 1.00 95.69 135 TRP A CA 1
ATOM 1094 C C . TRP A 1 135 ? 3.058 -1.081 -13.063 1.00 95.69 135 TRP A C 1
ATOM 1096 O O . TRP A 1 135 ? 2.927 0.047 -13.525 1.00 95.69 135 TRP A O 1
ATOM 1106 N N . LEU A 1 136 ? 2.602 -1.423 -11.856 1.00 95.75 136 LEU A N 1
ATOM 1107 C CA . LEU A 1 136 ? 1.832 -0.522 -10.996 1.00 95.75 136 LEU A CA 1
ATOM 1108 C C . LEU A 1 136 ? 2.697 0.344 -10.063 1.00 95.75 136 LEU A C 1
ATOM 1110 O O . LEU A 1 136 ? 2.153 1.099 -9.263 1.00 95.75 136 LEU A O 1
ATOM 1114 N N . GLY A 1 137 ? 4.028 0.229 -10.118 1.00 93.50 137 GLY A N 1
ATOM 1115 C CA . GLY A 1 137 ? 4.927 0.979 -9.234 1.00 93.50 137 GLY A CA 1
ATOM 1116 C C . GLY A 1 137 ? 4.856 0.560 -7.759 1.00 93.50 137 GLY A C 1
ATOM 1117 O O . GLY A 1 137 ? 5.097 1.372 -6.875 1.00 93.50 137 GLY A O 1
ATOM 1118 N N . MET A 1 138 ? 4.528 -0.702 -7.477 1.00 95.94 138 MET A N 1
ATOM 1119 C CA . MET A 1 138 ? 4.353 -1.258 -6.126 1.00 95.94 138 MET A CA 1
ATOM 1120 C C . MET A 1 138 ? 5.433 -2.285 -5.748 1.00 95.94 138 MET A C 1
ATOM 1122 O O . MET A 1 138 ? 5.216 -3.134 -4.880 1.00 95.94 138 MET A O 1
ATOM 1126 N N . GLU A 1 139 ? 6.602 -2.262 -6.398 1.00 92.50 139 GLU A N 1
ATOM 1127 C CA . GLU A 1 139 ? 7.681 -3.241 -6.144 1.00 92.50 139 GLU A CA 1
ATOM 1128 C C . GLU A 1 139 ? 8.160 -3.243 -4.686 1.00 92.50 139 GLU A C 1
ATOM 1130 O O . GLU A 1 139 ? 8.610 -4.268 -4.176 1.00 92.50 139 GLU A O 1
ATOM 1135 N N . GLU A 1 140 ? 8.000 -2.110 -4.003 1.00 93.75 140 GLU A N 1
ATOM 1136 C CA . GLU A 1 140 ? 8.382 -1.901 -2.608 1.00 93.75 140 GLU A CA 1
ATOM 1137 C C . GLU A 1 140 ? 7.347 -2.410 -1.580 1.00 93.75 140 GLU A C 1
ATOM 1139 O O . GLU A 1 140 ? 7.491 -2.205 -0.365 1.00 93.75 140 GLU A O 1
ATOM 1144 N N . GLY A 1 141 ? 6.295 -3.087 -2.054 1.00 95.62 141 GLY A N 1
ATOM 1145 C CA . GLY A 1 141 ? 5.258 -3.679 -1.206 1.00 95.62 141 GLY A CA 1
ATOM 1146 C C . GLY A 1 141 ? 4.392 -2.632 -0.508 1.00 95.62 141 GLY A C 1
ATOM 1147 O O . GLY A 1 141 ? 3.972 -2.834 0.630 1.00 95.62 141 GLY A O 1
ATOM 1148 N N . VAL A 1 142 ? 4.171 -1.496 -1.163 1.00 97.06 142 VAL A N 1
ATOM 1149 C CA . VAL A 1 142 ? 3.264 -0.423 -0.743 1.00 97.06 142 VAL A CA 1
ATOM 1150 C C . VAL A 1 142 ? 2.461 0.028 -1.957 1.00 97.06 142 VAL A C 1
ATOM 1152 O O . VAL A 1 142 ? 2.964 -0.007 -3.081 1.00 97.06 142 VAL A O 1
ATOM 1155 N N . THR A 1 143 ? 1.218 0.444 -1.745 1.00 97.50 143 THR A N 1
ATOM 1156 C CA . THR A 1 143 ? 0.409 1.030 -2.824 1.00 97.50 143 THR A CA 1
ATOM 1157 C C . THR A 1 143 ? 0.933 2.407 -3.247 1.00 97.50 143 THR A C 1
ATOM 1159 O O . THR A 1 143 ? 1.593 3.075 -2.444 1.00 97.50 143 THR A O 1
ATOM 1162 N N . PRO A 1 144 ? 0.627 2.883 -4.471 1.00 96.31 144 PRO A N 1
ATOM 1163 C CA . PRO A 1 144 ? 1.141 4.163 -4.959 1.00 96.31 144 PRO A CA 1
ATOM 1164 C C . PRO A 1 144 ? 0.723 5.349 -4.085 1.00 96.31 144 PRO A C 1
ATOM 1166 O O . PRO A 1 144 ? 1.535 6.234 -3.829 1.00 96.31 144 PRO A O 1
ATOM 1169 N N . LEU A 1 145 ? -0.507 5.338 -3.557 1.00 95.88 145 LEU A N 1
ATOM 1170 C CA . LEU A 1 145 ? -0.988 6.372 -2.636 1.00 95.88 145 LEU A CA 1
ATOM 1171 C C . LEU A 1 145 ? -0.185 6.383 -1.328 1.00 95.88 145 LEU A C 1
ATOM 1173 O O . LEU A 1 145 ? 0.270 7.437 -0.888 1.00 95.88 145 LEU A O 1
ATOM 1177 N N . VAL A 1 146 ? 0.038 5.206 -0.734 1.00 97.12 146 VAL A N 1
ATOM 1178 C CA . VAL A 1 146 ? 0.847 5.068 0.485 1.00 97.12 146 VAL A CA 1
ATOM 1179 C C . VAL A 1 146 ? 2.273 5.549 0.234 1.00 97.12 146 VAL A C 1
ATOM 1181 O O . VAL A 1 146 ? 2.799 6.331 1.023 1.00 97.12 146 VAL A O 1
ATOM 1184 N N . TRP A 1 147 ? 2.892 5.149 -0.880 1.00 96.88 147 TRP A N 1
ATOM 1185 C CA . TRP A 1 147 ? 4.243 5.597 -1.211 1.00 96.88 147 TRP A CA 1
ATOM 1186 C C . TRP A 1 147 ? 4.307 7.109 -1.449 1.00 96.88 147 TRP A C 1
ATOM 1188 O O . TRP A 1 147 ? 5.211 7.762 -0.935 1.00 96.88 147 TRP A O 1
ATOM 1198 N N . SER A 1 148 ? 3.325 7.681 -2.149 1.00 95.44 148 SER A N 1
ATOM 1199 C CA . SER A 1 148 ? 3.223 9.126 -2.370 1.00 95.44 148 SER A CA 1
ATOM 1200 C C . SER A 1 148 ? 3.135 9.893 -1.050 1.00 95.44 148 SER A C 1
ATOM 1202 O O . SER A 1 148 ? 3.849 10.876 -0.867 1.00 95.44 148 SER A O 1
ATOM 1204 N N . ASN A 1 149 ? 2.317 9.431 -0.100 1.00 96.62 149 ASN A N 1
ATOM 1205 C CA . ASN A 1 149 ? 2.231 10.045 1.227 1.00 96.62 149 ASN A CA 1
ATOM 1206 C C . ASN A 1 149 ? 3.552 9.926 1.992 1.00 96.62 149 ASN A C 1
ATOM 1208 O O . ASN A 1 149 ? 4.013 10.910 2.566 1.00 96.62 149 ASN A O 1
ATOM 1212 N N . ILE A 1 150 ? 4.202 8.759 1.952 1.00 97.06 150 ILE A N 1
ATOM 1213 C CA . ILE A 1 150 ? 5.515 8.556 2.581 1.00 97.06 150 ILE A CA 1
ATOM 1214 C C . ILE A 1 150 ? 6.553 9.511 1.996 1.00 97.06 150 ILE A C 1
ATOM 1216 O O . ILE A 1 150 ? 7.253 10.174 2.751 1.00 97.06 150 ILE A O 1
ATOM 1220 N N . ALA A 1 151 ? 6.631 9.615 0.670 1.00 95.88 151 ALA A N 1
ATOM 1221 C CA . ALA A 1 151 ? 7.572 10.501 0.001 1.00 95.88 151 ALA A CA 1
ATOM 1222 C C . ALA A 1 151 ? 7.274 11.977 0.299 1.00 95.88 151 ALA A C 1
ATOM 1224 O O . ALA A 1 151 ? 8.195 12.736 0.588 1.00 95.88 151 ALA A O 1
ATOM 1225 N N . LYS A 1 152 ? 5.993 12.376 0.285 1.00 95.81 152 LYS A N 1
ATOM 1226 C CA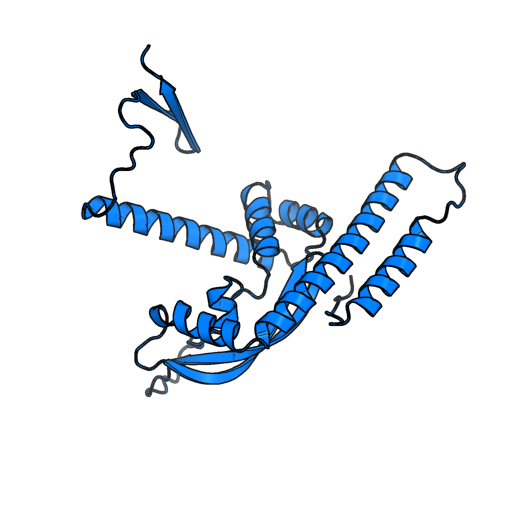 . LYS A 1 152 ? 5.554 13.736 0.615 1.00 95.81 152 LYS A CA 1
ATOM 1227 C C . LYS A 1 152 ? 5.986 14.120 2.026 1.00 95.81 152 LYS A C 1
ATOM 1229 O O . LYS A 1 152 ? 6.707 15.098 2.183 1.00 95.81 152 LYS A O 1
ATOM 1234 N N . TYR A 1 153 ? 5.575 13.354 3.036 1.00 96.62 153 TYR A N 1
ATOM 1235 C CA . TYR A 1 153 ? 5.890 13.672 4.430 1.00 96.62 153 TYR A CA 1
ATOM 1236 C C . TYR A 1 153 ? 7.378 13.489 4.734 1.00 96.62 153 TYR A C 1
ATOM 1238 O O . TYR A 1 153 ? 7.972 14.340 5.381 1.00 96.62 153 TYR A O 1
ATOM 1246 N N . GLY A 1 154 ? 8.023 12.465 4.177 1.00 95.50 154 GLY A N 1
ATOM 1247 C CA . GLY A 1 154 ? 9.467 12.276 4.305 1.00 95.50 154 GLY A CA 1
ATOM 1248 C C . GLY A 1 154 ? 10.299 13.424 3.721 1.00 95.50 154 GLY A C 1
ATOM 1249 O O . GLY A 1 154 ? 11.389 13.679 4.219 1.00 95.50 154 GLY A O 1
ATOM 1250 N N . ALA A 1 155 ? 9.799 14.124 2.696 1.00 93.62 155 ALA A N 1
ATOM 1251 C CA . ALA A 1 155 ? 10.497 15.251 2.077 1.00 93.62 155 ALA A CA 1
ATOM 1252 C C . ALA A 1 155 ? 10.224 16.606 2.752 1.00 93.62 155 ALA A C 1
ATOM 1254 O O . ALA A 1 155 ? 11.105 17.463 2.742 1.00 93.62 155 ALA A O 1
ATOM 1255 N N . ILE A 1 156 ? 9.016 16.827 3.289 1.00 93.06 156 ILE A N 1
ATOM 1256 C CA . ILE A 1 156 ? 8.628 18.131 3.865 1.00 93.06 156 ILE A CA 1
ATOM 1257 C C . ILE A 1 156 ? 8.807 18.212 5.382 1.00 93.06 156 ILE A C 1
ATOM 1259 O O . ILE A 1 156 ? 8.895 19.313 5.922 1.00 93.06 156 ILE A O 1
ATOM 1263 N N . SER A 1 157 ? 8.810 17.081 6.087 1.00 93.19 157 SER A N 1
ATOM 1264 C CA . SER A 1 157 ? 8.969 17.072 7.539 1.00 93.19 157 SER A CA 1
ATOM 1265 C C . SER A 1 157 ? 10.403 17.420 7.939 1.00 93.19 157 SER A C 1
ATOM 1267 O O . SER A 1 157 ? 11.362 17.070 7.257 1.00 93.19 157 SER A O 1
ATOM 1269 N N . SER A 1 158 ? 10.557 18.058 9.101 1.00 91.00 158 SER A N 1
ATOM 1270 C CA . SER A 1 158 ? 11.867 18.398 9.674 1.00 91.00 158 SER A CA 1
ATOM 1271 C C . SER A 1 158 ? 12.700 17.172 10.072 1.00 91.00 158 SER A C 1
ATOM 1273 O O . SER A 1 158 ? 13.918 17.268 10.193 1.00 91.00 158 SER A O 1
ATOM 1275 N N . SER A 1 159 ? 12.061 16.016 10.277 1.00 95.50 159 SER A N 1
ATOM 1276 C CA . SER A 1 159 ? 12.716 14.736 10.556 1.00 95.50 159 SER A CA 1
ATOM 1277 C C . SER A 1 159 ? 11.854 13.552 10.105 1.00 95.50 159 SER A C 1
ATOM 1279 O O . SER A 1 159 ? 10.630 13.664 9.987 1.00 95.50 159 SER A O 1
ATOM 1281 N N . PHE A 1 160 ? 12.474 12.381 9.912 1.00 95.25 160 PHE A N 1
ATOM 1282 C CA . PHE A 1 160 ? 11.743 11.145 9.602 1.00 95.25 160 PHE A CA 1
ATOM 1283 C C . PHE A 1 160 ? 10.878 10.640 10.762 1.00 95.25 160 PHE A C 1
ATOM 1285 O O . PHE A 1 160 ? 9.884 9.958 10.517 1.00 95.25 160 PHE A O 1
ATOM 1292 N N . ASP A 1 161 ? 11.214 10.979 12.010 1.00 95.38 161 ASP A N 1
ATOM 1293 C CA . ASP A 1 161 ? 10.344 10.688 13.154 1.00 95.38 161 ASP A CA 1
ATOM 1294 C C . ASP A 1 161 ? 9.067 11.539 13.105 1.00 95.38 161 ASP A C 1
ATOM 1296 O O . ASP A 1 161 ? 7.964 11.013 13.257 1.00 95.38 161 ASP A O 1
ATOM 1300 N N . GLY A 1 162 ? 9.203 12.832 12.783 1.00 95.44 162 GLY A N 1
ATOM 1301 C CA . GLY A 1 162 ? 8.068 13.724 12.545 1.00 95.44 162 GLY A CA 1
ATOM 1302 C C . GLY A 1 162 ? 7.191 13.239 11.390 1.00 95.44 162 GLY A C 1
ATOM 1303 O O . GLY A 1 162 ? 5.981 13.107 11.553 1.00 95.44 162 GLY A O 1
ATOM 1304 N N . ALA A 1 163 ? 7.806 12.867 10.261 1.00 96.56 163 ALA A N 1
ATOM 1305 C CA . ALA A 1 163 ? 7.088 12.274 9.131 1.00 96.56 163 ALA A CA 1
ATOM 1306 C C . ALA A 1 163 ? 6.335 11.002 9.542 1.00 96.56 163 ALA A C 1
ATOM 1308 O O . ALA A 1 163 ? 5.179 10.816 9.173 1.00 96.56 163 ALA A O 1
ATOM 1309 N N . ARG A 1 164 ? 6.974 10.125 10.328 1.00 96.56 164 ARG A N 1
ATOM 1310 C CA . ARG A 1 164 ? 6.368 8.879 10.804 1.00 96.56 164 ARG A CA 1
ATOM 1311 C C . ARG A 1 164 ? 5.146 9.136 11.683 1.00 96.56 164 ARG A C 1
ATOM 1313 O O . ARG A 1 164 ? 4.158 8.433 11.509 1.00 96.56 164 ARG A O 1
ATOM 1320 N N . LYS A 1 165 ? 5.196 10.112 12.594 1.00 95.19 165 LYS A N 1
ATOM 1321 C CA . LYS A 1 165 ? 4.043 10.493 13.429 1.00 95.19 165 LYS A CA 1
ATOM 1322 C C . LYS A 1 165 ? 2.860 10.920 12.562 1.00 95.19 165 LYS A C 1
ATOM 1324 O O . LYS A 1 165 ? 1.803 10.312 12.649 1.00 95.19 165 LYS A O 1
ATOM 1329 N N . THR A 1 166 ? 3.088 11.831 11.618 1.00 94.94 166 THR A N 1
ATOM 1330 C CA . THR A 1 166 ? 2.043 12.260 10.678 1.00 94.94 166 THR A CA 1
ATOM 1331 C C . THR A 1 166 ? 1.515 11.105 9.822 1.00 94.94 166 THR A C 1
ATOM 1333 O O . THR A 1 166 ? 0.320 11.006 9.575 1.00 94.94 166 THR A O 1
ATOM 1336 N N . LEU A 1 167 ? 2.378 10.193 9.369 1.00 95.75 167 LEU A N 1
ATOM 1337 C CA . LEU A 1 167 ? 1.955 9.013 8.608 1.00 95.75 167 LEU A CA 1
ATOM 1338 C C . LEU A 1 167 ? 1.079 8.063 9.436 1.00 95.75 167 LEU A C 1
ATOM 1340 O O . LEU A 1 167 ? 0.124 7.513 8.889 1.00 95.75 167 LEU A O 1
ATOM 1344 N N . ILE A 1 168 ? 1.379 7.888 10.727 1.00 94.62 168 ILE A N 1
ATOM 1345 C CA . ILE A 1 168 ? 0.544 7.108 11.651 1.00 94.62 168 ILE A CA 1
ATOM 1346 C C . ILE A 1 168 ? -0.840 7.734 11.754 1.00 94.62 168 ILE A C 1
ATOM 1348 O O . ILE A 1 168 ? -1.817 6.990 11.664 1.00 94.62 168 ILE A O 1
ATOM 1352 N N . ASP A 1 169 ? -0.925 9.065 11.840 1.00 90.56 169 ASP A N 1
ATOM 1353 C CA . ASP A 1 169 ? -2.212 9.758 11.830 1.00 90.56 169 ASP A CA 1
ATOM 1354 C C . ASP A 1 169 ? -2.978 9.367 10.567 1.00 90.56 169 ASP A C 1
ATOM 1356 O O . ASP A 1 169 ? -4.103 8.907 10.665 1.00 90.56 169 ASP A O 1
ATOM 1360 N N . TRP A 1 170 ? -2.354 9.367 9.389 1.00 90.62 170 TRP A N 1
ATOM 1361 C CA . TRP A 1 170 ? -2.966 8.910 8.129 1.00 90.62 170 TRP A CA 1
ATOM 1362 C C . TRP A 1 170 ? -3.142 7.385 7.984 1.00 90.62 170 TRP A C 1
ATOM 1364 O O . TRP A 1 170 ? -3.370 6.893 6.878 1.00 90.62 170 TRP A O 1
ATOM 1374 N N . GLY A 1 171 ? -3.055 6.612 9.067 1.00 92.00 171 GLY A N 1
ATOM 1375 C CA . GLY A 1 171 ? -3.251 5.163 9.042 1.00 92.00 171 GLY A CA 1
ATOM 1376 C C . GLY A 1 171 ? -2.137 4.410 8.309 1.00 92.00 171 GLY A C 1
ATOM 1377 O O . GLY A 1 171 ? -2.372 3.329 7.778 1.00 92.00 171 GLY A O 1
ATOM 1378 N N . ILE A 1 172 ? -0.926 4.967 8.230 1.00 95.19 172 ILE A N 1
ATOM 1379 C CA . ILE A 1 172 ? 0.253 4.335 7.622 1.00 95.19 172 ILE A CA 1
ATOM 1380 C C . ILE A 1 172 ? 1.273 4.062 8.727 1.00 95.19 172 ILE A C 1
ATOM 1382 O O . ILE A 1 172 ? 2.099 4.907 9.072 1.00 95.19 172 ILE A O 1
ATOM 1386 N N . ASN A 1 173 ? 1.252 2.845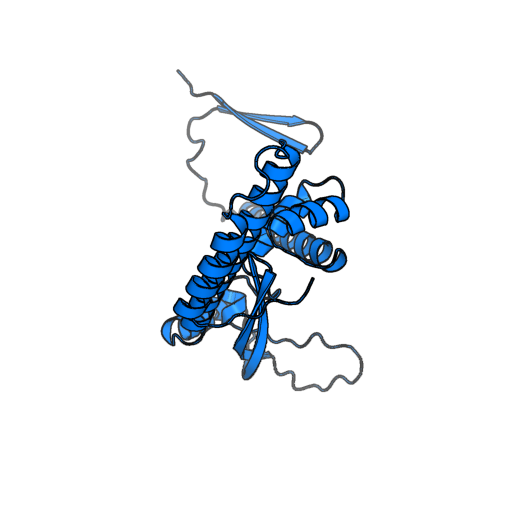 9.270 1.00 94.06 173 ASN A N 1
ATOM 1387 C CA . ASN A 1 173 ? 2.154 2.462 10.350 1.00 94.06 173 ASN A CA 1
ATOM 1388 C C . ASN A 1 173 ? 3.338 1.644 9.823 1.00 94.06 173 ASN A C 1
ATOM 1390 O O . ASN A 1 173 ? 3.278 0.424 9.679 1.00 94.06 173 ASN A O 1
ATOM 1394 N N . ILE A 1 174 ? 4.451 2.325 9.553 1.00 93.75 174 ILE A N 1
ATOM 1395 C CA . ILE A 1 174 ? 5.701 1.692 9.121 1.00 93.75 174 ILE A CA 1
ATOM 1396 C C . ILE A 1 174 ? 6.879 2.105 10.003 1.00 93.75 174 ILE A C 1
ATOM 1398 O O . ILE A 1 174 ? 6.837 3.096 10.736 1.00 93.75 174 ILE A O 1
ATOM 1402 N N . SER A 1 175 ? 7.957 1.320 9.954 1.00 95.12 175 SER A N 1
ATOM 1403 C CA . SER A 1 175 ? 9.179 1.634 10.695 1.00 95.12 175 SER A CA 1
ATOM 1404 C C . SER A 1 175 ? 9.874 2.869 10.123 1.00 95.12 175 SER A C 1
ATOM 1406 O O . SER A 1 175 ? 9.845 3.100 8.913 1.00 95.12 175 SER A O 1
ATOM 1408 N N . LEU A 1 176 ? 10.568 3.620 10.982 1.00 96.19 176 LEU A N 1
ATOM 1409 C CA . LEU A 1 176 ? 11.337 4.806 10.587 1.00 96.19 176 LEU A CA 1
ATOM 1410 C C . LEU A 1 176 ? 12.322 4.491 9.449 1.00 96.19 176 LEU A C 1
ATOM 1412 O O . LEU A 1 176 ? 12.324 5.171 8.428 1.00 96.19 176 LEU A O 1
ATOM 1416 N N . LYS A 1 177 ? 13.056 3.374 9.556 1.00 96.75 177 LYS A N 1
ATOM 1417 C CA . LYS A 1 177 ? 13.964 2.893 8.497 1.00 96.75 177 LYS A CA 1
ATOM 1418 C C . LYS A 1 177 ? 13.248 2.656 7.161 1.00 96.75 177 LYS A C 1
ATOM 1420 O O . LYS A 1 177 ? 13.833 2.852 6.099 1.00 96.75 177 LYS A O 1
ATOM 1425 N N . ARG A 1 178 ? 11.987 2.202 7.186 1.00 96.44 178 ARG A N 1
ATOM 1426 C CA . ARG A 1 178 ? 11.194 1.985 5.968 1.00 96.44 178 ARG A CA 1
ATOM 1427 C C . ARG A 1 178 ? 10.706 3.311 5.379 1.00 96.44 178 ARG A C 1
ATOM 1429 O O . ARG A 1 178 ? 10.754 3.432 4.160 1.00 96.44 178 ARG A O 1
ATOM 1436 N N . VAL A 1 179 ? 10.307 4.286 6.204 1.00 96.94 179 VAL A N 1
ATOM 1437 C CA . VAL A 1 179 ? 9.978 5.660 5.758 1.00 96.94 179 VAL A CA 1
ATOM 1438 C C . VAL A 1 179 ? 11.172 6.265 5.023 1.00 96.94 179 VAL A C 1
ATOM 1440 O O . 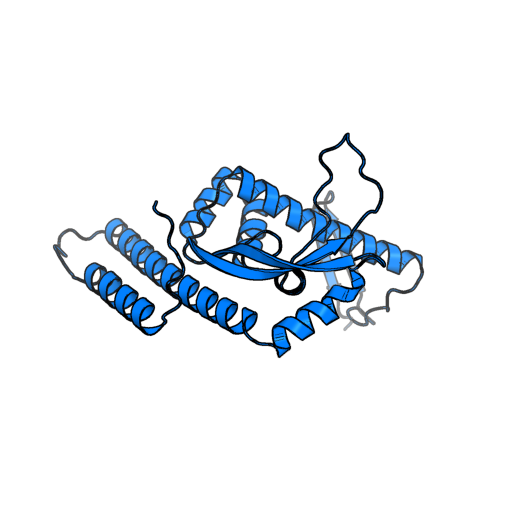VAL A 1 179 ? 11.046 6.673 3.869 1.00 96.94 179 VAL A O 1
ATOM 1443 N N . GLU A 1 180 ? 12.339 6.252 5.665 1.00 96.88 180 GLU A N 1
ATOM 1444 C CA . GLU A 1 180 ? 13.587 6.787 5.123 1.00 96.88 180 GLU A CA 1
ATOM 1445 C C . GLU A 1 180 ? 13.937 6.132 3.780 1.00 96.88 180 GLU A C 1
ATOM 1447 O O . GLU A 1 180 ? 14.075 6.807 2.757 1.00 96.88 180 GLU A O 1
ATOM 1452 N N . ARG A 1 181 ? 13.990 4.794 3.750 1.00 96.44 181 ARG A N 1
ATOM 1453 C CA . ARG A 1 181 ? 14.313 4.032 2.538 1.00 96.44 181 ARG A CA 1
ATOM 1454 C C . ARG A 1 181 ? 13.369 4.356 1.380 1.00 96.44 181 ARG A C 1
ATOM 1456 O O . ARG A 1 181 ? 13.836 4.589 0.270 1.00 96.44 181 ARG A O 1
ATOM 1463 N N . LEU A 1 182 ? 12.056 4.361 1.621 1.00 96.25 182 LEU A N 1
ATOM 1464 C CA . LEU A 1 182 ? 11.055 4.622 0.581 1.00 96.25 182 LEU A CA 1
ATOM 1465 C C . LEU A 1 182 ? 11.101 6.066 0.077 1.00 96.25 182 LEU A C 1
ATOM 1467 O O . LEU A 1 182 ? 10.934 6.289 -1.123 1.00 96.25 182 LEU A O 1
ATOM 1471 N N . THR A 1 183 ? 11.373 7.022 0.966 1.00 96.19 183 THR A N 1
ATOM 1472 C CA . THR A 1 183 ? 11.558 8.435 0.606 1.00 96.19 183 THR A CA 1
ATOM 1473 C C . THR A 1 183 ? 12.763 8.592 -0.320 1.00 96.19 183 THR A C 1
ATOM 1475 O O . THR A 1 183 ? 12.645 9.171 -1.400 1.00 96.19 183 THR A O 1
ATOM 1478 N N . TYR A 1 184 ? 13.905 7.992 0.027 1.00 95.25 184 TYR A N 1
ATOM 1479 C CA . TYR A 1 184 ? 15.086 8.021 -0.836 1.00 95.25 184 TYR A CA 1
ATOM 1480 C C . TYR A 1 184 ? 14.888 7.273 -2.154 1.00 95.25 184 TYR A C 1
ATOM 1482 O O . TYR A 1 184 ? 15.343 7.754 -3.192 1.00 95.25 184 TYR A O 1
ATOM 1490 N N . CYS A 1 185 ? 14.202 6.123 -2.154 1.00 92.44 185 CYS A N 1
ATOM 1491 C CA . CYS A 1 185 ? 13.861 5.423 -3.394 1.00 92.44 185 CYS A CA 1
ATOM 1492 C C . CYS A 1 185 ? 13.050 6.329 -4.332 1.00 92.44 185 CYS A C 1
ATOM 1494 O O . CYS A 1 185 ? 13.363 6.403 -5.518 1.00 92.44 185 CYS A O 1
ATOM 1496 N N . PHE A 1 186 ? 12.072 7.069 -3.802 1.00 92.06 186 PHE A N 1
ATOM 1497 C CA . PHE A 1 186 ? 11.311 8.042 -4.584 1.00 92.06 186 PHE A CA 1
ATOM 1498 C C . PHE A 1 186 ? 12.200 9.183 -5.109 1.00 92.06 186 PHE A C 1
ATOM 1500 O O . PHE A 1 186 ? 12.140 9.526 -6.289 1.00 92.06 186 PHE A O 1
ATOM 1507 N N . GLY A 1 187 ? 13.097 9.720 -4.275 1.00 91.94 187 GLY A N 1
ATOM 1508 C CA . GLY A 1 187 ? 14.062 10.746 -4.689 1.00 91.94 187 GLY A CA 1
ATOM 1509 C C . GLY A 1 187 ? 14.965 10.299 -5.846 1.00 91.94 187 GLY A C 1
ATOM 1510 O O . GLY A 1 187 ? 15.173 11.055 -6.795 1.00 91.94 187 GLY A O 1
ATOM 1511 N N . LYS A 1 188 ? 15.437 9.045 -5.831 1.00 92.00 188 LYS A N 1
ATOM 1512 C CA . LYS A 1 188 ? 16.234 8.462 -6.926 1.00 92.00 188 LYS A CA 1
ATOM 1513 C C . LYS A 1 188 ? 15.467 8.397 -8.246 1.00 92.00 188 LYS A C 1
ATOM 1515 O O . LYS A 1 188 ? 16.059 8.644 -9.294 1.00 92.00 188 LYS A O 1
ATOM 1520 N N . ILE A 1 189 ? 14.162 8.112 -8.203 1.00 88.88 189 ILE A N 1
ATOM 1521 C CA . ILE A 1 189 ? 13.301 8.160 -9.395 1.00 88.88 189 ILE A CA 1
ATOM 1522 C C . ILE A 1 189 ? 13.288 9.585 -9.962 1.00 88.88 189 ILE A C 1
ATOM 1524 O O . ILE A 1 189 ? 13.508 9.771 -11.156 1.00 88.88 189 ILE A O 1
ATOM 1528 N N . GLY A 1 190 ? 13.109 10.598 -9.108 1.00 88.44 190 GLY A N 1
ATOM 1529 C CA . GLY A 1 190 ? 13.137 12.005 -9.517 1.00 88.44 190 GLY A CA 1
ATOM 1530 C C . GLY A 1 190 ? 14.467 12.437 -10.147 1.00 88.44 190 GLY A C 1
ATOM 1531 O O . GLY A 1 190 ? 14.468 13.113 -11.177 1.00 88.44 190 GLY A O 1
ATOM 1532 N N . ILE A 1 191 ? 15.595 12.008 -9.573 1.00 91.12 191 ILE A N 1
ATOM 1533 C CA . ILE A 1 191 ? 16.937 12.273 -10.119 1.00 91.12 191 ILE A CA 1
ATOM 1534 C C . ILE A 1 191 ? 17.097 11.624 -11.496 1.00 91.12 191 ILE A C 1
ATOM 1536 O O . ILE A 1 191 ? 17.455 12.310 -12.448 1.00 91.12 191 ILE A O 1
ATOM 1540 N N . SER A 1 192 ? 16.741 10.345 -11.636 1.00 90.81 192 SER A N 1
ATOM 1541 C CA . SER A 1 192 ? 16.841 9.631 -12.914 1.00 90.81 192 SER A CA 1
ATOM 1542 C C . SER A 1 192 ? 15.973 10.266 -14.009 1.00 90.81 192 SER A C 1
ATOM 1544 O O . SER A 1 192 ? 16.416 10.425 -15.147 1.00 90.81 192 SER A O 1
ATOM 1546 N N . LEU A 1 193 ? 14.757 10.713 -13.668 1.00 89.31 193 LEU A N 1
ATOM 1547 C CA . LEU A 1 193 ? 13.895 11.455 -14.594 1.00 89.31 193 LEU A CA 1
ATOM 1548 C C . LEU A 1 193 ? 14.527 12.783 -15.027 1.00 89.31 193 LEU A C 1
ATOM 1550 O O . LEU A 1 193 ? 14.421 13.168 -16.193 1.00 89.31 193 LEU A O 1
ATOM 1554 N N . ARG A 1 194 ? 15.186 13.491 -14.104 1.00 88.12 194 ARG A N 1
ATOM 1555 C CA . ARG A 1 194 ? 15.905 14.730 -14.412 1.00 88.12 194 ARG A CA 1
ATOM 1556 C C . ARG A 1 194 ? 17.093 14.468 -15.335 1.00 88.12 194 ARG A C 1
ATOM 1558 O O . ARG A 1 194 ? 17.233 15.172 -16.329 1.00 88.12 194 ARG A O 1
ATOM 1565 N N . GLU A 1 195 ? 17.914 13.470 -15.034 1.00 91.50 195 GLU A N 1
ATOM 1566 C CA . GLU A 1 195 ? 19.069 13.087 -15.855 1.00 91.50 195 GLU A CA 1
ATOM 1567 C C . GLU A 1 195 ? 18.637 12.688 -17.266 1.00 91.50 195 GLU A C 1
ATOM 1569 O O . GLU A 1 195 ? 19.202 13.174 -18.242 1.00 91.50 195 GLU A O 1
ATOM 1574 N N . SER A 1 196 ? 17.565 11.900 -17.388 1.00 88.38 196 SER A N 1
ATOM 1575 C CA . SER A 1 196 ? 16.976 11.541 -18.680 1.00 88.38 196 SER A CA 1
ATOM 1576 C C . SER A 1 196 ? 16.535 12.772 -19.480 1.00 88.38 196 SER A C 1
ATOM 1578 O O . SER A 1 196 ? 16.806 12.862 -20.677 1.00 88.38 196 SER A O 1
ATOM 1580 N N . LYS A 1 197 ? 15.905 13.764 -18.833 1.00 87.56 197 LYS A N 1
ATOM 1581 C CA . LYS A 1 197 ? 15.535 15.031 -19.486 1.00 87.56 197 LYS A CA 1
ATOM 1582 C C . LYS A 1 197 ? 16.759 15.832 -19.930 1.00 87.56 197 LYS A C 1
ATOM 1584 O O . LYS A 1 197 ? 16.770 16.318 -21.053 1.00 87.56 197 LYS A O 1
ATOM 1589 N N . ILE A 1 198 ? 17.785 15.952 -19.087 1.00 89.12 198 ILE A N 1
ATOM 1590 C CA . ILE A 1 198 ? 19.028 16.662 -19.432 1.00 89.12 198 ILE A CA 1
ATOM 1591 C C . ILE A 1 198 ? 19.728 15.976 -20.612 1.00 89.12 198 ILE A C 1
ATOM 1593 O O . ILE A 1 198 ? 20.149 16.646 -21.551 1.00 89.12 198 ILE A O 1
ATOM 1597 N N . PHE A 1 199 ? 19.794 14.645 -20.611 1.00 89.56 199 PHE A N 1
ATOM 1598 C CA . PHE A 1 199 ? 20.359 13.880 -21.718 1.00 89.56 199 PHE A CA 1
ATOM 1599 C C . PHE A 1 199 ? 19.583 14.110 -23.020 1.00 89.56 199 PHE A C 1
ATOM 1601 O O . PHE A 1 199 ? 20.182 14.473 -24.030 1.00 89.56 199 PHE A O 1
ATOM 1608 N N . ASN A 1 200 ? 18.250 14.002 -22.988 1.00 86.25 200 ASN A N 1
ATOM 1609 C CA . ASN A 1 200 ? 17.403 14.263 -24.156 1.00 86.25 200 ASN A CA 1
ATOM 1610 C C . ASN A 1 200 ? 17.545 15.699 -24.686 1.00 86.25 200 ASN A C 1
ATOM 1612 O O . ASN A 1 200 ? 17.405 15.916 -25.888 1.00 86.25 200 ASN A O 1
ATOM 1616 N N . LEU A 1 201 ? 17.853 16.666 -23.812 1.00 85.19 201 LEU A N 1
ATOM 1617 C CA . LEU A 1 201 ? 18.138 18.048 -24.204 1.00 85.19 201 LEU A CA 1
ATOM 1618 C C . LEU A 1 201 ? 19.456 18.116 -24.969 1.00 85.19 201 LEU A C 1
ATOM 1620 O O . LEU A 1 201 ? 19.514 18.726 -26.030 1.00 85.19 201 LEU A O 1
ATOM 1624 N N . SER A 1 202 ? 20.493 17.459 -24.443 1.00 87.50 202 SER A N 1
ATOM 1625 C CA . SER A 1 202 ? 21.841 17.481 -25.021 1.00 87.50 202 SER A CA 1
ATOM 1626 C C . SER A 1 202 ? 21.908 16.887 -26.432 1.00 87.50 202 SER A C 1
ATOM 1628 O O . SER A 1 202 ? 22.703 17.343 -27.245 1.00 87.50 202 SER A O 1
ATOM 1630 N N . ILE A 1 203 ? 21.038 15.920 -26.741 1.00 90.62 203 ILE A N 1
ATOM 1631 C CA . ILE A 1 203 ? 20.944 15.276 -28.061 1.00 90.62 203 ILE A CA 1
ATOM 1632 C C . ILE A 1 203 ? 19.867 15.900 -28.968 1.00 90.62 203 ILE A C 1
ATOM 1634 O O . ILE A 1 203 ? 19.564 15.341 -30.016 1.00 90.62 203 ILE A O 1
ATOM 1638 N N . GLY A 1 204 ? 19.248 17.017 -28.565 1.00 83.69 204 GLY A N 1
ATOM 1639 C CA . GLY A 1 204 ? 18.244 17.725 -29.372 1.00 83.69 204 GLY A CA 1
ATOM 1640 C C . GLY A 1 204 ? 16.878 17.033 -29.502 1.00 83.69 204 GLY A C 1
ATOM 1641 O O . GLY A 1 204 ? 16.046 17.479 -30.284 1.00 83.69 204 GLY A O 1
ATOM 1642 N N . ASN A 1 205 ? 16.610 15.976 -28.728 1.00 83.69 205 ASN A N 1
ATOM 1643 C CA . ASN A 1 205 ? 15.362 15.197 -28.790 1.00 83.69 205 ASN A CA 1
ATOM 1644 C C . ASN A 1 205 ? 14.243 15.737 -27.887 1.00 83.69 205 ASN A C 1
ATOM 1646 O O . ASN A 1 205 ? 13.148 15.173 -27.834 1.00 83.69 205 ASN A O 1
ATOM 1650 N N . LEU A 1 206 ? 14.500 16.807 -27.135 1.00 77.25 206 LEU A N 1
ATOM 1651 C CA . LEU A 1 206 ? 13.465 17.473 -26.357 1.00 77.25 206 LEU A CA 1
ATOM 1652 C C . LEU A 1 206 ? 12.624 18.349 -27.284 1.00 77.25 206 LEU A C 1
ATOM 1654 O O . LEU A 1 206 ? 13.088 19.379 -27.767 1.00 77.25 206 LEU A O 1
ATOM 1658 N N . LEU A 1 207 ? 11.375 17.936 -27.508 1.00 69.44 207 LEU A N 1
ATOM 1659 C CA . LEU A 1 207 ? 10.407 18.742 -28.243 1.00 69.44 207 LEU A CA 1
ATOM 1660 C C . LEU A 1 207 ? 10.291 20.122 -27.574 1.00 69.44 207 LEU A C 1
ATOM 1662 O O . LEU A 1 207 ? 10.015 20.179 -26.368 1.00 69.44 207 LEU A O 1
ATOM 1666 N N . PRO A 1 208 ? 10.475 21.229 -28.315 1.00 69.62 208 PRO A N 1
ATOM 1667 C CA . PRO A 1 208 ? 10.205 22.550 -27.780 1.00 69.62 208 PRO A CA 1
ATOM 1668 C C . PRO A 1 208 ? 8.719 22.619 -27.418 1.00 69.62 208 PRO A C 1
ATOM 1670 O O . PRO A 1 208 ? 7.838 22.547 -28.274 1.00 69.62 208 PRO A O 1
ATOM 1673 N N . GLY A 1 209 ? 8.429 22.690 -26.120 1.00 69.25 209 GLY A N 1
ATOM 1674 C CA . GLY A 1 209 ? 7.068 22.882 -25.642 1.00 69.25 209 GLY A CA 1
ATOM 1675 C C . GLY A 1 209 ? 6.578 24.276 -26.023 1.00 69.25 209 GLY A C 1
ATOM 1676 O O . GLY A 1 209 ? 7.284 25.262 -25.828 1.00 69.25 209 GLY A O 1
ATOM 1677 N N . ASN A 1 210 ? 5.342 24.384 -26.506 1.00 76.12 210 ASN A N 1
ATOM 1678 C CA . ASN A 1 210 ? 4.732 25.680 -26.828 1.00 76.12 210 ASN A CA 1
ATOM 1679 C C . ASN A 1 210 ? 4.230 26.443 -25.588 1.00 76.12 210 ASN A C 1
ATOM 1681 O O . ASN A 1 210 ? 3.638 27.509 -25.730 1.00 76.12 210 ASN A O 1
ATOM 1685 N N . THR A 1 211 ? 4.457 25.917 -24.378 1.00 76.44 211 THR A N 1
ATOM 1686 C CA . THR A 1 211 ? 3.918 26.443 -23.112 1.00 76.44 211 THR A CA 1
ATOM 1687 C C . THR A 1 211 ? 4.242 27.921 -22.885 1.00 76.44 211 THR A C 1
ATOM 1689 O O . THR A 1 211 ? 3.409 28.645 -22.349 1.00 76.44 211 THR A O 1
ATOM 1692 N N . PHE A 1 212 ? 5.416 28.374 -23.334 1.00 71.94 212 PHE A N 1
ATOM 1693 C CA . PHE A 1 212 ? 5.886 29.757 -23.187 1.00 71.94 212 PHE A CA 1
ATOM 1694 C C . PHE A 1 212 ? 6.114 30.462 -24.534 1.00 71.94 212 PHE A C 1
ATOM 1696 O O . PHE A 1 212 ? 6.856 31.440 -24.612 1.00 71.94 212 PHE A O 1
ATOM 1703 N N . LYS A 1 213 ? 5.510 29.966 -25.623 1.00 76.94 213 LYS A N 1
ATOM 1704 C CA . LYS A 1 213 ? 5.642 30.599 -26.942 1.00 76.94 213 LYS A CA 1
ATOM 1705 C C . LYS A 1 213 ? 5.082 32.027 -26.882 1.00 76.94 213 LYS A C 1
ATOM 1707 O O . LYS A 1 213 ? 3.969 32.223 -26.400 1.00 76.94 213 LYS A O 1
ATOM 1712 N N . ASN A 1 214 ? 5.854 33.004 -27.363 1.00 80.25 214 ASN A N 1
ATOM 1713 C CA . ASN A 1 214 ? 5.535 34.441 -27.327 1.00 80.25 214 ASN A CA 1
ATOM 1714 C C . ASN A 1 214 ? 5.294 35.002 -25.912 1.00 80.25 214 ASN A C 1
ATOM 1716 O O . ASN A 1 214 ? 4.567 35.974 -25.735 1.00 80.25 214 ASN A O 1
ATOM 1720 N N . GLN A 1 215 ? 5.879 34.380 -24.888 1.00 77.69 215 GLN A N 1
ATOM 1721 C CA . GLN A 1 215 ? 5.818 34.872 -23.517 1.00 77.69 215 GLN A CA 1
ATOM 1722 C C . GLN A 1 215 ? 7.215 35.258 -23.044 1.00 77.69 215 GLN A C 1
ATOM 1724 O O . GLN A 1 215 ? 8.177 34.519 -23.259 1.00 77.69 215 GLN A O 1
ATOM 1729 N N . ARG A 1 216 ? 7.337 36.390 -22.341 1.00 75.69 216 ARG A N 1
ATOM 1730 C CA . ARG A 1 216 ? 8.579 36.706 -21.629 1.00 75.69 216 ARG A CA 1
ATOM 1731 C C . ARG A 1 216 ? 8.603 35.930 -20.322 1.00 75.69 216 ARG A C 1
ATOM 1733 O O . ARG A 1 216 ? 7.755 36.133 -19.450 1.00 75.69 216 ARG A O 1
ATOM 1740 N N . VAL A 1 217 ? 9.589 35.050 -20.206 1.00 73.56 217 VAL A N 1
ATOM 1741 C CA . VAL A 1 217 ? 9.827 34.213 -19.032 1.00 73.56 217 VAL A CA 1
ATOM 1742 C C . VAL A 1 217 ? 10.920 34.867 -18.196 1.00 73.56 217 VAL A C 1
ATOM 1744 O O . VAL A 1 217 ? 12.073 34.926 -18.615 1.00 73.56 217 VAL A O 1
ATOM 1747 N N . VAL A 1 218 ? 10.567 35.366 -17.013 1.00 75.62 218 VAL A N 1
ATOM 1748 C CA . VAL A 1 218 ? 11.545 35.847 -16.030 1.00 75.62 218 VAL A CA 1
ATOM 1749 C C . VAL A 1 218 ? 11.815 34.717 -15.046 1.00 75.62 218 VAL A C 1
ATOM 1751 O O . VAL A 1 218 ? 10.892 34.232 -14.390 1.00 75.62 218 VAL A O 1
ATOM 1754 N N . ILE A 1 219 ? 13.077 34.294 -14.955 1.00 69.94 219 ILE A N 1
ATOM 1755 C CA . ILE A 1 219 ? 13.530 33.272 -14.010 1.00 69.94 219 ILE A CA 1
ATOM 1756 C C . ILE A 1 219 ? 14.343 33.973 -12.926 1.00 69.94 219 ILE A C 1
ATOM 1758 O O . ILE A 1 219 ? 15.468 34.402 -13.170 1.00 69.94 219 ILE A O 1
ATOM 1762 N N . ALA A 1 220 ? 13.776 34.081 -11.727 1.00 70.44 220 ALA A N 1
ATOM 1763 C CA . ALA A 1 220 ? 14.521 34.499 -10.546 1.00 70.44 220 ALA A CA 1
ATOM 1764 C C . ALA A 1 220 ? 15.038 33.250 -9.822 1.00 70.44 220 ALA A C 1
ATOM 1766 O O . ALA A 1 220 ? 14.254 32.348 -9.503 1.00 70.44 220 ALA A O 1
ATOM 1767 N N . VAL A 1 221 ? 16.352 33.184 -9.595 1.00 60.31 221 VAL A N 1
ATOM 1768 C CA . VAL A 1 221 ? 17.008 32.062 -8.913 1.00 60.31 221 VAL A CA 1
ATOM 1769 C C . VAL A 1 221 ? 17.581 32.560 -7.594 1.00 60.31 221 VAL A C 1
ATOM 1771 O O . VAL A 1 221 ? 18.587 33.262 -7.582 1.00 60.31 221 VAL A O 1
ATOM 1774 N N . ASP A 1 222 ? 16.951 32.172 -6.489 1.00 56.03 222 ASP A N 1
ATOM 1775 C CA . ASP A 1 222 ? 17.453 32.453 -5.145 1.00 56.03 222 ASP A CA 1
ATOM 1776 C C . ASP A 1 222 ? 18.219 31.231 -4.619 1.00 56.03 222 ASP A C 1
ATOM 1778 O O . ASP A 1 222 ? 17.625 30.165 -4.402 1.00 56.03 222 ASP A O 1
ATOM 1782 N N . GLY A 1 223 ? 19.550 31.358 -4.523 1.00 53.19 223 GLY A N 1
ATOM 1783 C CA . GLY A 1 223 ? 20.458 30.472 -3.775 1.00 53.19 223 GLY A CA 1
ATOM 1784 C C . GLY A 1 223 ? 20.328 28.954 -3.986 1.00 53.19 223 GLY A C 1
ATOM 1785 O O . GLY A 1 223 ? 20.795 28.179 -3.156 1.00 53.19 223 GLY A O 1
ATOM 1786 N N . GLY A 1 224 ? 19.671 28.502 -5.058 1.00 52.72 224 GLY A N 1
ATOM 1787 C CA . GLY A 1 224 ? 19.483 27.091 -5.398 1.00 52.72 224 GLY A CA 1
ATOM 1788 C C . GLY A 1 224 ? 18.191 26.412 -4.916 1.00 52.72 224 GLY A C 1
ATOM 1789 O O . GLY A 1 224 ? 18.074 25.205 -5.124 1.00 52.72 224 GLY A O 1
ATOM 1790 N N . ARG A 1 225 ? 17.210 27.104 -4.305 1.00 48.50 225 ARG A N 1
ATOM 1791 C CA . ARG A 1 225 ? 16.007 26.417 -3.761 1.00 48.50 225 ARG A CA 1
ATOM 1792 C C . ARG A 1 225 ? 14.646 26.867 -4.283 1.00 48.50 225 ARG A C 1
ATOM 1794 O O . ARG A 1 225 ? 13.679 26.135 -4.074 1.00 48.50 225 ARG A O 1
ATOM 1801 N N . LYS A 1 226 ? 14.536 27.975 -5.019 1.00 46.00 226 LYS A N 1
ATOM 1802 C CA . LYS A 1 226 ? 13.285 28.342 -5.707 1.00 46.00 226 LYS A CA 1
ATOM 1803 C C . LYS A 1 226 ? 13.582 28.975 -7.066 1.00 46.00 226 LYS A C 1
ATOM 1805 O O . LYS A 1 226 ? 14.293 29.969 -7.139 1.00 46.00 226 LYS A O 1
ATOM 1810 N N . GLN A 1 227 ? 13.023 28.390 -8.127 1.00 54.06 227 GLN A N 1
ATOM 1811 C CA . GLN A 1 227 ? 12.809 29.079 -9.399 1.00 54.06 227 GLN A CA 1
ATOM 1812 C C . GLN A 1 227 ? 11.375 29.591 -9.381 1.00 54.06 227 GLN A C 1
ATOM 1814 O O . GLN A 1 227 ? 10.435 28.797 -9.426 1.00 54.06 227 GLN A O 1
ATOM 1819 N N . GLN A 1 228 ? 11.199 30.903 -9.278 1.00 53.47 228 GLN A N 1
ATOM 1820 C CA . GLN A 1 228 ? 9.920 31.512 -9.620 1.00 53.47 228 GLN A CA 1
ATOM 1821 C C . GLN A 1 228 ? 9.970 31.867 -11.102 1.00 53.47 228 GLN A C 1
ATOM 1823 O O . GLN A 1 228 ? 10.833 32.633 -11.532 1.00 53.47 228 GLN A O 1
ATOM 1828 N N . ILE A 1 229 ? 9.071 31.257 -11.875 1.00 56.16 229 ILE A N 1
ATOM 1829 C CA . ILE A 1 229 ? 8.873 31.578 -13.283 1.00 56.16 229 ILE A CA 1
ATOM 1830 C C . ILE A 1 229 ? 7.733 32.589 -13.350 1.00 56.16 229 ILE A C 1
ATOM 1832 O O . ILE A 1 229 ? 6.570 32.233 -13.163 1.00 56.16 229 ILE A O 1
ATOM 1836 N N . LEU A 1 230 ? 8.069 33.852 -13.591 1.00 55.81 230 LEU A N 1
ATOM 1837 C CA . LEU A 1 230 ? 7.085 34.897 -13.845 1.00 55.81 230 LEU A CA 1
ATOM 1838 C C . LEU A 1 230 ? 6.891 35.010 -15.356 1.00 55.81 230 LEU A C 1
ATOM 1840 O O . LEU A 1 230 ? 7.820 35.335 -16.095 1.00 55.81 230 LEU A O 1
ATOM 1844 N N . VAL A 1 231 ? 5.673 34.731 -15.807 1.00 57.00 231 VAL A N 1
ATOM 1845 C CA . VAL A 1 231 ? 5.257 34.909 -17.196 1.00 57.00 231 VAL A CA 1
ATOM 1846 C C . VAL A 1 231 ? 4.640 36.295 -17.326 1.00 57.00 231 VAL A C 1
ATOM 1848 O O . VAL A 1 231 ? 3.556 36.536 -16.795 1.00 57.00 231 VAL A O 1
ATOM 1851 N N . LYS A 1 232 ? 5.302 37.207 -18.041 1.00 55.81 232 LYS A N 1
ATOM 1852 C CA . LYS A 1 232 ? 4.660 38.452 -18.484 1.00 55.81 232 LYS A CA 1
ATOM 1853 C C . LYS A 1 232 ? 4.044 38.206 -19.861 1.00 55.81 232 LYS A C 1
ATOM 1855 O O . LYS A 1 232 ? 4.760 37.864 -20.803 1.00 55.81 232 LYS A O 1
ATOM 1860 N N . ARG A 1 233 ? 2.719 38.350 -19.964 1.00 47.75 233 ARG A N 1
ATOM 1861 C CA . ARG A 1 233 ? 2.032 38.456 -21.258 1.00 47.75 233 ARG A CA 1
ATOM 1862 C C . ARG A 1 233 ? 2.280 39.860 -21.799 1.00 47.75 233 ARG A C 1
ATOM 1864 O O . ARG A 1 233 ? 2.168 40.821 -21.042 1.00 47.75 233 ARG A O 1
ATOM 1871 N N . GLU A 1 234 ? 2.680 39.958 -23.060 1.00 52.84 234 GLU A N 1
ATOM 1872 C CA . GLU A 1 234 ? 2.709 41.244 -23.755 1.00 52.84 234 GLU A CA 1
ATOM 1873 C C . GLU A 1 234 ? 1.258 41.709 -23.949 1.00 52.84 234 GLU A C 1
ATOM 1875 O O . GLU A 1 234 ? 0.401 40.900 -24.315 1.00 52.84 234 GLU A O 1
ATOM 1880 N N . CYS A 1 235 ? 0.993 42.967 -23.591 1.00 43.06 235 CYS A N 1
ATOM 1881 C CA . CYS A 1 235 ? -0.208 43.686 -24.007 1.00 43.06 235 CYS A CA 1
ATOM 1882 C C . CYS A 1 235 ? -0.070 44.080 -25.477 1.00 43.06 235 CYS A C 1
ATOM 1884 O O . CYS A 1 235 ? 1.068 44.442 -25.859 1.00 43.06 235 CYS A O 1
#

Radius of gyration: 23.61 Å; chains: 1; bounding box: 54×64×60 Å

pLDDT: mean 86.88, std 15.02, range [40.56, 98.19]